Protein AF-0000000080698630 (afdb_homodimer)

Organism: Cardiobacterium hominis (strain ATCC 15826 / DSM 8339 / NCTC 10426 / 6573) (NCBI:txid638300)

Structure (mmCIF, N/CA/C/O backbone):
data_AF-0000000080698630-model_v1
#
loop_
_entity.id
_entity.type
_entity.pdbx_description
1 polymer 'Molybdopte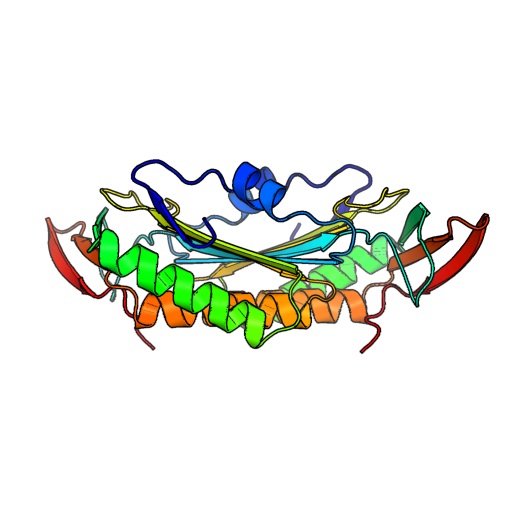rin synthase catalytic subunit'
#
loop_
_atom_site.group_PDB
_atom_site.id
_atom_site.type_symbol
_atom_site.label_atom_id
_atom_site.label_alt_id
_atom_site.label_comp_id
_atom_site.label_asym_id
_atom_site.label_entity_id
_atom_site.label_seq_id
_atom_site.pdbx_PDB_ins_code
_atom_site.Cartn_x
_atom_site.Cartn_y
_atom_site.Cartn_z
_atom_site.occupancy
_atom_site.B_iso_or_equiv
_atom_site.auth_seq_id
_atom_site.auth_comp_id
_atom_site.auth_asym_id
_atom_site.auth_atom_id
_atom_site.pdbx_PDB_model_num
ATOM 1 N N . MET A 1 1 ? 18.016 -9.68 -0.4 1 61.81 1 MET A N 1
ATOM 2 C CA . MET A 1 1 ? 17.422 -10.016 -1.686 1 61.81 1 MET A CA 1
ATOM 3 C C . MET A 1 1 ? 16.094 -9.281 -1.879 1 61.81 1 MET A C 1
ATOM 5 O O . MET A 1 1 ? 15.32 -9.125 -0.933 1 61.81 1 MET A O 1
ATOM 9 N N . ILE A 1 2 ? 15.906 -8.57 -3.232 1 87.94 2 ILE A N 1
ATOM 10 C CA . ILE A 1 2 ? 14.828 -7.633 -3.514 1 87.94 2 ILE A CA 1
ATOM 11 C C . ILE A 1 2 ? 13.555 -8.406 -3.848 1 87.94 2 ILE A C 1
ATOM 13 O O . ILE A 1 2 ? 12.453 -7.992 -3.482 1 87.94 2 ILE A O 1
ATOM 17 N N . PHE A 1 3 ? 13.812 -9.695 -4.293 1 97.44 3 PHE A N 1
ATOM 18 C CA . PHE A 1 3 ? 12.719 -10.609 -4.594 1 97.44 3 PHE A CA 1
ATOM 19 C C . PHE A 1 3 ? 12.945 -11.961 -3.926 1 97.44 3 PHE A C 1
ATOM 21 O O . PHE A 1 3 ? 14.008 -12.562 -4.074 1 97.44 3 PHE A O 1
ATOM 28 N N . HIS A 1 4 ? 11.922 -12.469 -3.221 1 96.69 4 HIS A N 1
ATOM 29 C CA . HIS A 1 4 ? 12.078 -13.703 -2.457 1 96.69 4 HIS A CA 1
ATOM 30 C C . HIS A 1 4 ? 10.836 -14.578 -2.553 1 96.69 4 HIS A C 1
ATOM 32 O O . HIS A 1 4 ? 9.711 -14.086 -2.43 1 96.69 4 HIS A O 1
ATOM 38 N N . ILE A 1 5 ? 11.055 -15.875 -2.785 1 97.81 5 ILE A N 1
ATOM 39 C CA . ILE A 1 5 ? 9.984 -16.859 -2.723 1 97.81 5 ILE A CA 1
ATOM 40 C C . ILE A 1 5 ? 10.039 -17.594 -1.381 1 97.81 5 ILE A C 1
ATOM 42 O O . ILE A 1 5 ? 11.109 -18 -0.93 1 97.81 5 ILE A O 1
ATOM 46 N N . THR A 1 6 ? 8.898 -17.797 -0.791 1 97.69 6 THR A N 1
ATOM 47 C CA . THR A 1 6 ? 8.852 -18.391 0.535 1 97.69 6 THR A CA 1
ATOM 48 C C . THR A 1 6 ? 7.742 -19.438 0.61 1 97.69 6 THR A C 1
ATOM 50 O O . THR A 1 6 ? 6.762 -19.375 -0.137 1 97.69 6 THR A O 1
ATOM 53 N N . GLU A 1 7 ? 7.863 -20.375 1.58 1 97.5 7 GLU A N 1
ATOM 54 C CA . GLU A 1 7 ? 6.816 -21.359 1.836 1 97.5 7 GLU A CA 1
ATOM 55 C C . GLU A 1 7 ? 6.02 -21.016 3.088 1 97.5 7 GLU A C 1
ATOM 57 O O . GLU A 1 7 ? 5.008 -21.656 3.383 1 97.5 7 GLU A O 1
ATOM 62 N N . THR A 1 8 ? 6.512 -20.047 3.768 1 97.81 8 THR A N 1
ATOM 63 C CA . THR A 1 8 ? 5.871 -19.641 5.012 1 97.81 8 THR A CA 1
ATOM 64 C C . THR A 1 8 ? 5.152 -18.297 4.844 1 97.81 8 THR A C 1
ATOM 66 O O . THR A 1 8 ? 5.445 -17.547 3.916 1 97.81 8 THR A O 1
ATOM 69 N N . PRO A 1 9 ? 4.195 -18.031 5.73 1 98.31 9 PRO A N 1
ATOM 70 C CA . PRO A 1 9 ? 3.471 -16.766 5.617 1 98.31 9 PRO A CA 1
ATOM 71 C C . PRO A 1 9 ? 4.398 -15.547 5.605 1 98.31 9 PRO A C 1
ATOM 73 O O . PRO A 1 9 ? 5.398 -15.523 6.324 1 98.31 9 PRO A O 1
ATOM 76 N N . ILE A 1 10 ? 4.109 -14.57 4.824 1 98.12 10 ILE A N 1
ATOM 77 C CA . ILE A 1 10 ? 4.891 -13.344 4.684 1 98.12 10 ILE A CA 1
ATOM 78 C C . ILE A 1 10 ? 4.637 -12.43 5.883 1 98.12 10 ILE A C 1
ATOM 80 O O . ILE A 1 10 ? 3.486 -12.148 6.223 1 98.12 10 ILE A O 1
ATOM 84 N N . ASP A 1 11 ? 5.656 -12.055 6.52 1 97.62 11 ASP A N 1
ATOM 85 C CA . ASP A 1 11 ? 5.59 -11.047 7.574 1 97.62 11 ASP A CA 1
ATOM 86 C C . ASP A 1 11 ? 5.688 -9.641 6.996 1 97.62 11 ASP A C 1
ATOM 88 O O . ASP A 1 11 ? 6.785 -9.086 6.883 1 97.62 11 ASP A O 1
ATOM 92 N N . THR A 1 12 ? 4.562 -9.016 6.75 1 97.75 12 THR A N 1
ATOM 93 C CA . THR A 1 12 ? 4.551 -7.738 6.043 1 97.75 12 THR A CA 1
ATOM 94 C C . THR A 1 12 ? 5.113 -6.629 6.922 1 97.75 12 THR A C 1
ATOM 96 O O . THR A 1 12 ? 5.672 -5.648 6.418 1 97.75 12 THR A O 1
ATOM 99 N N . ALA A 1 13 ? 4.938 -6.793 8.219 1 96.94 13 ALA A N 1
ATOM 100 C CA . ALA A 1 13 ? 5.48 -5.785 9.133 1 96.94 13 ALA A CA 1
ATOM 101 C C . ALA A 1 13 ? 7.004 -5.746 9.062 1 96.94 13 ALA A C 1
ATOM 103 O O . ALA A 1 13 ? 7.602 -4.672 8.953 1 96.94 13 ALA A O 1
ATOM 104 N N . ALA A 1 14 ? 7.602 -6.926 9.117 1 97 14 ALA A N 1
ATOM 105 C CA . ALA A 1 14 ? 9.055 -7.012 9.016 1 97 14 ALA A CA 1
ATOM 106 C C . ALA A 1 14 ? 9.539 -6.527 7.652 1 97 14 ALA A C 1
ATOM 108 O O . ALA A 1 14 ? 10.562 -5.844 7.555 1 97 14 ALA A O 1
ATOM 109 N N . ALA A 1 15 ? 8.836 -6.902 6.629 1 97.5 15 ALA A N 1
ATOM 110 C CA . ALA A 1 15 ? 9.195 -6.512 5.27 1 97.5 15 ALA A CA 1
ATOM 111 C C . ALA A 1 15 ? 9.133 -4.996 5.098 1 97.5 15 ALA A C 1
ATOM 113 O O . ALA A 1 15 ? 10.039 -4.387 4.531 1 97.5 15 ALA A O 1
ATOM 114 N N . ARG A 1 16 ? 8.055 -4.422 5.59 1 97.5 16 ARG A N 1
ATOM 115 C CA . ARG A 1 16 ? 7.859 -2.975 5.578 1 97.5 16 ARG A CA 1
ATOM 116 C C . ARG A 1 16 ? 9.008 -2.264 6.289 1 97.5 16 ARG A C 1
ATOM 118 O O . ARG A 1 16 ? 9.531 -1.269 5.789 1 97.5 16 ARG A O 1
ATOM 125 N N . LEU A 1 17 ? 9.344 -2.734 7.445 1 96.25 17 LEU A N 1
ATOM 126 C CA . LEU A 1 17 ? 10.391 -2.119 8.25 1 96.25 17 LEU A CA 1
ATOM 127 C C . LEU A 1 17 ? 11.719 -2.119 7.508 1 96.25 17 LEU A C 1
ATOM 129 O O . LEU A 1 17 ? 12.492 -1.16 7.605 1 96.25 17 LEU A O 1
ATOM 133 N N . ALA A 1 18 ? 11.977 -3.135 6.754 1 96.94 18 ALA A N 1
ATOM 134 C CA . ALA A 1 18 ? 13.227 -3.283 6.02 1 96.94 18 ALA A CA 1
ATOM 135 C C . ALA A 1 18 ? 13.336 -2.244 4.906 1 96.94 18 ALA A C 1
ATOM 137 O O . ALA A 1 18 ? 14.422 -1.998 4.383 1 96.94 18 ALA A O 1
ATOM 138 N N . LEU A 1 19 ? 12.219 -1.605 4.523 1 97.69 19 LEU A N 1
ATOM 139 C CA . LEU A 1 19 ? 12.211 -0.653 3.42 1 97.69 19 LEU A CA 1
ATOM 140 C C . LEU A 1 19 ? 12.266 0.78 3.938 1 97.69 19 LEU A C 1
ATOM 142 O O . LEU A 1 19 ? 12.398 1.724 3.154 1 97.69 19 LEU A O 1
ATOM 146 N N . CYS A 1 20 ? 12.125 0.954 5.207 1 95.31 20 CYS A N 1
ATOM 147 C CA . CYS A 1 20 ? 12.039 2.281 5.805 1 95.31 20 CYS A CA 1
ATOM 148 C C . CYS A 1 20 ? 13.359 3.025 5.688 1 95.31 20 CYS A C 1
ATOM 150 O O . CYS A 1 20 ? 14.406 2.504 6.07 1 95.31 20 CYS A O 1
ATOM 152 N N . GLN A 1 21 ? 13.312 4.191 5.109 1 95.56 21 GLN A N 1
ATOM 153 C CA . GLN A 1 21 ? 14.438 5.109 4.992 1 95.56 21 GLN A CA 1
ATOM 154 C C . GLN A 1 21 ? 14.07 6.508 5.469 1 95.56 21 GLN A C 1
ATOM 156 O O . GLN A 1 21 ? 12.953 6.973 5.234 1 95.56 21 GLN A O 1
ATOM 161 N N . PRO A 1 22 ? 15.016 7.184 6.055 1 95.81 22 PRO A N 1
ATOM 162 C CA . PRO A 1 22 ? 14.688 8.492 6.621 1 95.81 22 PRO A CA 1
ATOM 163 C C . PRO A 1 22 ? 14.266 9.508 5.555 1 95.81 22 PRO A C 1
ATOM 165 O O . PRO A 1 22 ? 13.531 10.453 5.855 1 95.81 22 PRO A O 1
ATOM 168 N N . GLN A 1 23 ? 14.742 9.258 4.363 1 95.94 23 GLN A N 1
ATOM 169 C CA . GLN A 1 23 ? 14.461 10.242 3.32 1 95.94 23 GLN A CA 1
ATOM 170 C C . GLN A 1 23 ? 13.141 9.93 2.613 1 95.94 23 GLN A C 1
ATOM 172 O O . GLN A 1 23 ? 12.656 10.734 1.815 1 95.94 23 GLN A O 1
ATOM 177 N N . SER A 1 24 ? 12.578 8.781 2.861 1 97.25 24 SER A N 1
ATOM 178 C CA . SER A 1 24 ? 11.359 8.367 2.184 1 97.25 24 SER A CA 1
ATOM 179 C C . SER A 1 24 ? 10.133 9.031 2.807 1 97.25 24 SER A C 1
ATOM 181 O O . SER A 1 24 ? 9.961 9.008 4.027 1 97.25 24 SER A O 1
ATOM 183 N N . GLY A 1 25 ? 9.305 9.562 1.93 1 97.44 25 GLY A N 1
ATOM 184 C CA . GLY A 1 25 ? 8.086 10.211 2.393 1 97.44 25 GLY A CA 1
ATOM 185 C C . GLY A 1 25 ? 6.828 9.438 2.055 1 97.44 25 GLY A C 1
ATOM 186 O O . GLY A 1 25 ? 5.746 9.75 2.553 1 97.44 25 GLY A O 1
ATOM 187 N N . GLY A 1 26 ? 7.004 8.461 1.201 1 98.06 26 GLY A N 1
ATOM 188 C CA . GLY A 1 26 ? 5.871 7.648 0.782 1 98.06 26 GLY A CA 1
ATOM 189 C C . GLY A 1 26 ? 6.207 6.172 0.655 1 98.06 26 GLY A C 1
ATOM 190 O O . GLY A 1 26 ? 7.297 5.816 0.201 1 98.06 26 GLY A O 1
ATOM 191 N N . TYR A 1 27 ? 5.332 5.359 1.137 1 98.75 27 TYR A N 1
ATOM 192 C CA . TYR A 1 27 ? 5.406 3.906 1.018 1 98.75 27 TYR A CA 1
ATOM 193 C C . TYR A 1 27 ? 4.113 3.336 0.454 1 98.75 27 TYR A C 1
ATOM 195 O O . TYR A 1 27 ? 3.023 3.666 0.929 1 98.75 27 TYR A O 1
ATOM 203 N N . VAL A 1 28 ? 4.223 2.555 -0.596 1 98.94 28 VAL A N 1
ATOM 204 C CA . VAL A 1 28 ? 3.08 1.867 -1.187 1 98.94 28 VAL A CA 1
ATOM 205 C C . VAL A 1 28 ? 3.316 0.359 -1.164 1 98.94 28 VAL A C 1
ATOM 207 O O . VAL A 1 28 ? 4.418 -0.107 -1.456 1 98.94 28 VAL A O 1
ATOM 210 N N . SER A 1 29 ? 2.312 -0.345 -0.82 1 98.88 29 SER A N 1
ATOM 211 C CA . SER A 1 29 ? 2.412 -1.799 -0.897 1 98.88 29 SER A CA 1
ATOM 212 C C . SER A 1 29 ? 1.177 -2.404 -1.553 1 98.88 29 SER A C 1
ATOM 214 O O . SER A 1 29 ? 0.08 -1.851 -1.454 1 98.88 29 SER A O 1
ATOM 216 N N . PHE A 1 30 ? 1.387 -3.398 -2.174 1 98.94 30 PHE A N 1
ATOM 217 C CA . PHE A 1 30 ? 0.34 -4.242 -2.736 1 98.94 30 PHE A CA 1
ATOM 218 C C . PHE A 1 30 ? 0.381 -5.637 -2.123 1 98.94 30 PHE A C 1
ATOM 220 O O . PHE A 1 30 ? 1.46 -6.191 -1.898 1 98.94 30 PHE A O 1
ATOM 227 N N . GLU A 1 31 ? -0.734 -6.152 -1.896 1 98.81 31 GLU A N 1
ATOM 228 C CA . GLU A 1 31 ? -0.904 -7.535 -1.467 1 98.81 31 GLU A CA 1
ATOM 229 C C . GLU A 1 31 ? -1.912 -8.266 -2.348 1 98.81 31 GLU A C 1
ATOM 231 O O . GLU A 1 31 ? -3.023 -7.781 -2.564 1 98.81 31 GLU A O 1
ATOM 236 N N . GLY A 1 32 ? -1.522 -9.383 -2.822 1 98.5 32 GLY A N 1
ATOM 237 C CA . GLY A 1 32 ? -2.455 -10.297 -3.459 1 98.5 32 GLY A CA 1
ATOM 238 C C . GLY A 1 32 ? -3.021 -11.336 -2.506 1 98.5 32 GLY A C 1
ATOM 239 O O . GLY A 1 32 ? -2.273 -12.117 -1.916 1 98.5 32 GLY A O 1
ATOM 240 N N . TRP A 1 33 ? -4.309 -11.352 -2.398 1 98.25 33 TRP A N 1
ATOM 241 C CA . TRP A 1 33 ? -5.004 -12.25 -1.49 1 98.25 33 TRP A CA 1
ATOM 242 C C . TRP A 1 33 ? -5.746 -13.336 -2.264 1 98.25 33 TRP A C 1
ATOM 244 O O . TRP A 1 33 ? -6.254 -13.094 -3.359 1 98.25 33 TRP A O 1
ATOM 254 N N . VAL A 1 34 ? -5.812 -14.492 -1.674 1 97.31 34 VAL A N 1
ATOM 255 C CA . VAL A 1 34 ? -6.578 -15.57 -2.289 1 97.31 34 VAL A CA 1
ATOM 256 C C . VAL A 1 34 ? -8.07 -15.281 -2.162 1 97.31 34 VAL A C 1
ATOM 258 O O . VAL A 1 34 ? -8.602 -15.211 -1.051 1 97.31 34 VAL A O 1
ATOM 261 N N . ARG A 1 35 ? -8.734 -15.219 -3.266 1 96.88 35 ARG A N 1
ATOM 262 C CA . ARG A 1 35 ? -10.164 -14.93 -3.285 1 96.88 35 ARG A CA 1
ATOM 263 C C . ARG A 1 35 ? -10.984 -16.203 -3.115 1 96.88 35 ARG A C 1
ATOM 265 O O . ARG A 1 35 ? -10.492 -17.297 -3.377 1 96.88 35 ARG A O 1
ATOM 272 N N . ASP A 1 36 ? -12.242 -15.922 -2.848 1 97.38 36 ASP A N 1
ATOM 273 C CA . ASP A 1 36 ? -13.117 -17.062 -2.605 1 97.38 36 ASP A CA 1
ATOM 274 C C . ASP A 1 36 ? -13.797 -17.516 -3.895 1 97.38 36 ASP A C 1
ATOM 276 O O . ASP A 1 36 ? -14.672 -18.375 -3.869 1 97.38 36 ASP A O 1
ATOM 280 N N . HIS A 1 37 ? -13.469 -16.859 -4.938 1 95.56 37 HIS A N 1
ATOM 281 C CA . HIS A 1 37 ? -14.086 -17.234 -6.203 1 95.56 37 HIS A CA 1
ATOM 282 C C . HIS A 1 37 ? -13.164 -16.938 -7.383 1 95.56 37 HIS A C 1
ATOM 284 O O . HIS A 1 37 ? -12.25 -16.109 -7.266 1 95.56 37 HIS A O 1
ATOM 290 N N . HIS A 1 38 ? -13.336 -17.672 -8.367 1 90.19 38 HIS A N 1
ATOM 291 C CA . HIS A 1 38 ? -12.695 -17.438 -9.656 1 90.19 38 HIS A CA 1
ATOM 292 C C . HIS A 1 38 ? -13.602 -17.844 -10.805 1 90.19 38 HIS A C 1
ATOM 294 O O . HIS A 1 38 ? -14.117 -18.953 -10.836 1 90.19 38 HIS A O 1
ATOM 300 N N . ALA A 1 39 ? -13.773 -16.828 -11.711 1 87.5 39 ALA A N 1
ATOM 301 C CA . ALA A 1 39 ? -14.586 -17.078 -12.898 1 87.5 39 ALA A CA 1
ATOM 302 C C . ALA A 1 39 ? -15.953 -17.641 -12.523 1 87.5 39 ALA A C 1
ATOM 304 O O . ALA A 1 39 ? -16.391 -18.641 -13.094 1 87.5 39 ALA A O 1
ATOM 305 N N . GLY A 1 40 ? -16.516 -17.047 -11.508 1 89.44 40 GLY A N 1
ATOM 306 C CA . GLY A 1 40 ? -17.875 -17.375 -11.141 1 89.44 40 GLY A CA 1
ATOM 307 C C . GLY A 1 40 ? -17.984 -18.641 -10.305 1 89.44 40 GLY A C 1
ATOM 308 O O . GLY A 1 40 ? -19.078 -19.031 -9.898 1 89.44 40 GLY A O 1
ATOM 309 N N . LYS A 1 41 ? -16.891 -19.266 -10.062 1 92.62 41 LYS A N 1
ATOM 310 C CA . LYS A 1 41 ? -16.891 -20.5 -9.266 1 92.62 41 LYS A CA 1
ATOM 311 C C . LYS A 1 41 ? -16.297 -20.25 -7.883 1 92.62 41 LYS A C 1
ATOM 313 O O . LYS A 1 41 ? -15.328 -19.484 -7.742 1 92.62 41 LYS A O 1
ATOM 318 N N . ALA A 1 42 ? -16.844 -21.016 -6.945 1 95.75 42 ALA A N 1
ATOM 319 C CA . ALA A 1 42 ? -16.328 -20.906 -5.586 1 95.75 42 ALA A CA 1
ATOM 320 C C . ALA A 1 42 ? -14.984 -21.625 -5.453 1 95.75 42 ALA A C 1
ATOM 322 O O . ALA A 1 42 ? -14.859 -22.797 -5.852 1 95.75 42 ALA A O 1
ATOM 323 N N . VAL A 1 43 ? -14.039 -21 -4.922 1 95.19 43 VAL A N 1
ATOM 324 C CA . VAL A 1 43 ? -12.703 -21.547 -4.727 1 95.19 43 VAL A CA 1
ATOM 325 C C . VAL A 1 43 ? -12.547 -22.031 -3.289 1 95.19 43 VAL A C 1
ATOM 327 O O . VAL A 1 43 ? -12.945 -21.344 -2.346 1 95.19 43 VAL A O 1
ATOM 330 N N . SER A 1 44 ? -11.984 -23.156 -3.141 1 95.81 44 SER A N 1
ATOM 331 C CA . SER A 1 44 ? -11.703 -23.688 -1.814 1 95.81 44 SER A CA 1
ATOM 332 C C . SER A 1 44 ? -10.305 -23.297 -1.343 1 95.81 44 SER A C 1
ATOM 334 O O . SER A 1 44 ? -10.133 -22.859 -0.206 1 95.81 44 SER A O 1
ATOM 336 N N . HIS A 1 45 ? -9.352 -23.578 -2.131 1 95.88 45 HIS A N 1
ATOM 337 C CA . HIS A 1 45 ? -7.957 -23.219 -1.89 1 95.88 45 HIS A CA 1
ATOM 338 C C . HIS A 1 45 ? -7.145 -23.281 -3.178 1 95.88 45 HIS A C 1
ATOM 340 O O . HIS A 1 45 ? -7.66 -23.656 -4.227 1 95.88 45 HIS A O 1
ATOM 346 N N . LEU A 1 46 ? -5.914 -22.766 -3.039 1 95.62 46 LEU A N 1
ATOM 347 C CA . LEU A 1 46 ? -4.996 -22.828 -4.172 1 95.62 46 LEU A CA 1
ATOM 348 C C . LEU A 1 46 ? -3.65 -23.406 -3.756 1 95.62 46 LEU A C 1
ATOM 350 O O . LEU A 1 46 ? -3.299 -23.391 -2.574 1 95.62 46 LEU A O 1
ATOM 354 N N . ILE A 1 47 ? -2.92 -23.938 -4.746 1 97.12 47 ILE A N 1
ATOM 355 C CA . ILE A 1 47 ? -1.531 -24.344 -4.547 1 97.12 47 ILE A CA 1
ATOM 356 C C . ILE A 1 47 ? -0.637 -23.609 -5.547 1 97.12 47 ILE A C 1
ATOM 358 O O . ILE A 1 47 ? -0.773 -23.781 -6.758 1 97.12 47 ILE A O 1
ATOM 362 N N . TYR A 1 48 ? 0.293 -22.844 -5.027 1 97.56 48 TYR A N 1
ATOM 363 C CA . TYR A 1 48 ? 1.258 -22.141 -5.867 1 97.56 48 TYR A CA 1
ATOM 364 C C . TYR A 1 48 ? 2.525 -22.969 -6.047 1 97.56 48 TYR A C 1
ATOM 366 O O . TYR A 1 48 ? 3.008 -23.594 -5.098 1 97.56 48 TYR A O 1
ATOM 374 N N . SER A 1 49 ? 3.016 -22.891 -7.246 1 96.88 49 SER A N 1
ATOM 375 C CA . SER A 1 49 ? 4.316 -23.469 -7.578 1 96.88 49 SER A CA 1
ATOM 376 C C . SER A 1 49 ? 5.152 -22.484 -8.398 1 96.88 49 SER A C 1
ATOM 378 O O . SER A 1 49 ? 4.617 -21.547 -9 1 96.88 49 SER A O 1
ATOM 380 N N . ALA A 1 50 ? 6.48 -22.719 -8.305 1 96.12 50 ALA A N 1
ATOM 381 C CA . ALA A 1 50 ? 7.375 -21.844 -9.039 1 96.12 50 ALA A CA 1
ATOM 382 C C . ALA A 1 50 ? 8.594 -22.594 -9.562 1 96.12 50 ALA A C 1
ATOM 384 O O . ALA A 1 50 ? 8.992 -23.609 -8.984 1 96.12 50 ALA A O 1
ATOM 385 N N . TYR A 1 51 ? 9.031 -22.094 -10.656 1 95.5 51 TYR A N 1
ATOM 386 C CA . TYR A 1 51 ? 10.398 -22.422 -11.031 1 95.5 51 TYR A CA 1
ATOM 387 C C . TYR A 1 51 ? 11.406 -21.562 -10.273 1 95.5 51 TYR A C 1
ATOM 389 O O . TYR A 1 51 ? 11.789 -20.484 -10.742 1 95.5 51 TYR A O 1
ATOM 397 N N . LEU A 1 52 ? 11.836 -22 -9.117 1 94.12 52 LEU A N 1
ATOM 398 C CA . LEU A 1 52 ? 12.422 -21.188 -8.055 1 94.12 52 LEU A CA 1
ATOM 399 C C . LEU A 1 52 ? 13.594 -20.375 -8.578 1 94.12 52 LEU A C 1
ATOM 401 O O . LEU A 1 52 ? 13.562 -19.141 -8.531 1 94.12 52 LEU A O 1
ATOM 405 N N . GLY A 1 53 ? 14.758 -21.031 -9.133 1 93.56 53 GLY A N 1
ATOM 406 C CA . GLY A 1 53 ? 15.922 -20.312 -9.617 1 93.56 53 GLY A CA 1
ATOM 407 C C . GLY A 1 53 ? 15.578 -19.25 -10.656 1 93.56 53 GLY A C 1
ATOM 408 O O . GLY A 1 53 ? 16 -18.109 -10.539 1 93.56 53 GLY A O 1
ATOM 409 N N . MET A 1 54 ? 14.805 -19.547 -11.562 1 96.12 54 MET A N 1
ATOM 410 C CA . MET A 1 54 ? 14.43 -18.625 -12.633 1 96.12 54 MET A CA 1
ATOM 411 C C . MET A 1 54 ? 13.484 -17.547 -12.117 1 96.12 54 MET A C 1
ATOM 413 O O . MET A 1 54 ? 13.586 -16.391 -12.508 1 96.12 54 MET A O 1
ATOM 417 N N . ALA A 1 55 ? 12.578 -17.875 -11.234 1 96.88 55 ALA A N 1
ATOM 418 C CA . ALA A 1 55 ? 11.625 -16.922 -10.664 1 96.88 55 ALA A CA 1
ATOM 419 C C . ALA A 1 55 ? 12.352 -15.828 -9.883 1 96.88 55 ALA A C 1
ATOM 421 O O . ALA A 1 55 ? 12.062 -14.641 -10.047 1 96.88 55 ALA A O 1
ATOM 422 N N . GLU A 1 56 ? 13.258 -16.219 -9.055 1 96.75 56 GLU A N 1
ATOM 423 C CA . GLU A 1 56 ? 13.977 -15.25 -8.234 1 96.75 56 GLU A CA 1
ATOM 424 C C . GLU A 1 56 ? 14.852 -14.344 -9.094 1 96.75 56 GLU A C 1
ATOM 426 O O . GLU A 1 56 ? 14.961 -13.148 -8.836 1 96.75 56 GLU A O 1
ATOM 431 N N . ARG A 1 57 ? 15.461 -14.953 -10.148 1 96.88 57 ARG A N 1
ATOM 432 C CA . ARG A 1 57 ? 16.281 -14.156 -11.055 1 96.88 57 ARG A CA 1
ATOM 433 C C . ARG A 1 57 ? 15.422 -13.133 -11.797 1 96.88 57 ARG A C 1
ATOM 435 O O . ARG A 1 57 ? 15.781 -11.953 -11.867 1 96.88 57 ARG A O 1
ATOM 442 N N . GLU A 1 58 ? 14.336 -13.586 -12.305 1 97.56 58 GLU A N 1
ATOM 443 C CA . GLU A 1 58 ? 13.438 -12.703 -13.047 1 97.56 58 GLU A CA 1
ATOM 444 C C . GLU A 1 58 ? 12.844 -11.633 -12.141 1 97.56 58 GLU A C 1
ATOM 446 O O . GLU A 1 58 ? 12.766 -10.461 -12.516 1 97.56 58 GLU A O 1
ATOM 451 N N . GLY A 1 59 ? 12.383 -12.023 -10.977 1 98.06 59 GLY A N 1
ATOM 452 C CA . GLY A 1 59 ? 11.867 -11.055 -10.023 1 98.06 59 GLY A CA 1
ATOM 453 C C . GLY A 1 59 ? 12.875 -9.984 -9.648 1 98.06 59 GLY A C 1
ATOM 454 O O . GLY A 1 59 ? 12.531 -8.805 -9.578 1 98.06 59 GLY A O 1
ATOM 455 N N . THR A 1 60 ? 14.023 -10.422 -9.438 1 97.88 60 THR A N 1
ATOM 456 C CA . THR A 1 60 ? 15.094 -9.492 -9.086 1 97.88 60 THR A CA 1
ATOM 457 C C . THR A 1 60 ? 15.367 -8.523 -10.234 1 97.88 60 THR A C 1
ATOM 459 O O . THR A 1 60 ? 15.586 -7.332 -10.008 1 97.88 60 THR A O 1
ATOM 462 N N . ARG A 1 61 ? 15.375 -9.07 -11.398 1 98.12 61 ARG A N 1
ATOM 463 C CA . ARG A 1 61 ? 15.562 -8.219 -12.57 1 98.12 61 ARG A CA 1
ATOM 464 C C . ARG A 1 61 ? 14.477 -7.152 -12.656 1 98.12 61 ARG A C 1
ATOM 466 O O . ARG A 1 61 ? 14.773 -5.988 -12.938 1 98.12 61 ARG A O 1
ATOM 473 N N . ILE A 1 62 ? 13.258 -7.492 -12.391 1 98.5 62 ILE A N 1
ATOM 474 C CA . ILE A 1 62 ? 12.117 -6.586 -12.461 1 98.5 62 ILE A CA 1
ATOM 475 C C . ILE A 1 62 ? 12.289 -5.469 -11.438 1 98.5 62 ILE A C 1
ATOM 477 O O . ILE A 1 62 ? 12.055 -4.293 -11.742 1 98.5 62 ILE A O 1
ATOM 481 N N . ILE A 1 63 ? 12.695 -5.805 -10.25 1 98.56 63 ILE A N 1
ATOM 482 C CA . ILE A 1 63 ? 12.883 -4.809 -9.203 1 98.56 63 ILE A CA 1
ATOM 483 C C . ILE A 1 63 ? 14.023 -3.871 -9.578 1 98.56 63 ILE A C 1
ATOM 485 O O . ILE A 1 63 ? 13.93 -2.658 -9.383 1 98.56 63 ILE A O 1
ATOM 489 N N . SER A 1 64 ? 15.055 -4.453 -10.148 1 98.12 64 SER A N 1
ATOM 490 C CA . SER A 1 64 ? 16.156 -3.633 -10.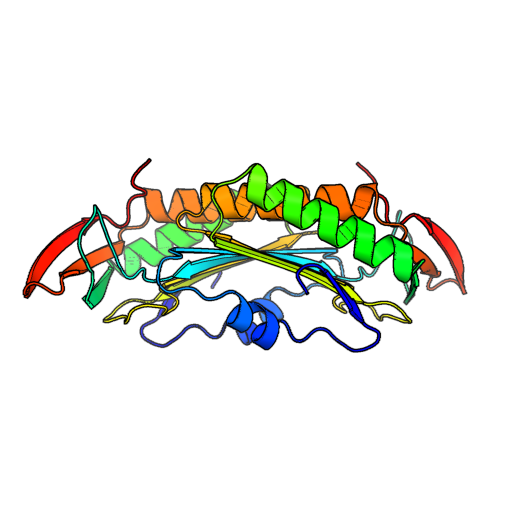617 1 98.12 64 SER A CA 1
ATOM 491 C C . SER A 1 64 ? 15.719 -2.664 -11.711 1 98.12 64 SER A C 1
ATOM 493 O O . SER A 1 64 ? 16.125 -1.504 -11.727 1 98.12 64 SER A O 1
ATOM 495 N N . GLU A 1 65 ? 14.914 -3.119 -12.602 1 98.38 65 GLU A N 1
ATOM 496 C CA . GLU A 1 65 ? 14.367 -2.275 -13.664 1 98.38 65 GLU A CA 1
ATOM 497 C C . GLU A 1 65 ? 13.523 -1.142 -13.086 1 98.38 65 GLU A C 1
ATOM 499 O O . GLU A 1 65 ? 13.609 -0.002 -13.547 1 98.38 65 GLU A O 1
ATOM 504 N N . ALA A 1 66 ? 12.703 -1.48 -12.102 1 98.62 66 ALA A N 1
ATOM 505 C CA . ALA A 1 66 ? 11.875 -0.463 -11.453 1 98.62 66 ALA A CA 1
ATOM 506 C C . ALA A 1 66 ? 12.742 0.615 -10.805 1 98.62 66 ALA A C 1
ATOM 508 O O . ALA A 1 66 ? 12.453 1.808 -10.922 1 98.62 66 ALA A O 1
ATOM 509 N N . LYS A 1 67 ? 13.82 0.226 -10.164 1 98 67 LYS A N 1
ATOM 510 C CA . LYS A 1 67 ? 14.719 1.167 -9.5 1 98 67 LYS A CA 1
ATOM 511 C C . LYS A 1 67 ? 15.398 2.076 -10.516 1 98 67 LYS A C 1
ATOM 513 O O . LYS A 1 67 ? 15.711 3.23 -10.211 1 98 67 LYS A O 1
ATOM 518 N N . ALA A 1 68 ? 15.625 1.54 -11.703 1 98.19 68 ALA A N 1
ATOM 519 C CA . ALA A 1 68 ? 16.25 2.318 -12.773 1 98.19 68 ALA A CA 1
ATOM 520 C C . ALA A 1 68 ? 15.242 3.277 -13.406 1 98.19 68 ALA A C 1
ATOM 522 O O . ALA A 1 68 ? 15.617 4.363 -13.852 1 98.19 68 ALA A O 1
ATOM 523 N N . GLN A 1 69 ? 13.992 2.893 -13.406 1 98.5 69 GLN A N 1
ATOM 524 C CA . GLN A 1 69 ? 12.969 3.619 -14.148 1 98.5 69 GLN A CA 1
ATOM 525 C C . GLN A 1 69 ? 12.305 4.68 -13.281 1 98.5 69 GLN A C 1
ATOM 527 O O . GLN A 1 69 ? 11.883 5.727 -13.781 1 98.5 69 GLN A O 1
ATOM 532 N N . PHE A 1 70 ? 12.148 4.438 -12.055 1 98.62 70 PHE A N 1
ATOM 533 C CA . PHE A 1 70 ? 11.422 5.32 -11.148 1 98.62 70 PHE A CA 1
ATOM 534 C C . PHE A 1 70 ? 12.344 5.859 -10.062 1 98.62 70 PHE A C 1
ATOM 536 O O . PHE A 1 70 ? 13.312 5.207 -9.68 1 98.62 70 PHE A O 1
ATOM 543 N N . ASP A 1 71 ? 12.055 7.027 -9.555 1 98.38 71 ASP A N 1
ATOM 544 C CA . ASP A 1 71 ? 12.812 7.621 -8.461 1 98.38 71 ASP A CA 1
ATOM 545 C C . ASP A 1 71 ? 12.344 7.074 -7.109 1 98.38 71 ASP A C 1
ATOM 547 O O . ASP A 1 71 ? 11.617 7.746 -6.379 1 98.38 71 ASP A O 1
ATOM 551 N N . ILE A 1 72 ? 12.836 5.875 -6.742 1 98.5 72 ILE A N 1
ATOM 552 C CA . ILE A 1 72 ? 12.414 5.211 -5.516 1 98.5 72 ILE A CA 1
ATOM 553 C C . ILE A 1 72 ? 13.641 4.875 -4.664 1 98.5 72 ILE A C 1
ATOM 555 O O . ILE A 1 72 ? 14.742 4.719 -5.188 1 98.5 72 ILE A O 1
ATOM 559 N N . ASP A 1 73 ? 13.477 4.777 -3.385 1 98.19 73 ASP A N 1
ATOM 560 C CA . ASP A 1 73 ? 14.547 4.543 -2.422 1 98.19 73 ASP A CA 1
ATOM 561 C C . ASP A 1 73 ? 14.773 3.049 -2.201 1 98.19 73 ASP A C 1
ATOM 563 O O . ASP A 1 73 ? 15.906 2.604 -2.049 1 98.19 73 ASP A O 1
ATOM 567 N N . ALA A 1 74 ? 13.711 2.299 -2.156 1 98.25 74 ALA A N 1
ATOM 568 C CA . ALA A 1 74 ? 13.773 0.871 -1.854 1 98.25 74 ALA A CA 1
ATOM 569 C C . ALA A 1 74 ? 12.547 0.142 -2.385 1 98.25 74 ALA A C 1
ATOM 571 O O . ALA A 1 74 ? 11.461 0.727 -2.479 1 98.25 74 ALA A O 1
ATOM 572 N N . ALA A 1 75 ? 12.711 -1.095 -2.727 1 98.69 75 ALA A N 1
ATOM 573 C CA . ALA A 1 75 ? 11.625 -1.948 -3.199 1 98.69 75 ALA A CA 1
ATOM 574 C C . ALA A 1 75 ? 11.93 -3.42 -2.928 1 98.69 75 ALA A C 1
ATOM 576 O O . ALA A 1 75 ? 13.086 -3.836 -2.945 1 98.69 75 ALA A O 1
ATOM 577 N N . ALA A 1 76 ? 10.914 -4.145 -2.715 1 98.69 76 ALA A N 1
ATOM 578 C CA . ALA A 1 76 ? 11.023 -5.59 -2.531 1 98.69 76 ALA A CA 1
ATOM 579 C C . ALA A 1 76 ? 9.719 -6.293 -2.879 1 98.69 76 ALA A C 1
ATOM 581 O O . ALA A 1 76 ? 8.664 -5.656 -2.934 1 98.69 76 ALA A O 1
ATOM 582 N N . CYS A 1 77 ? 9.82 -7.5 -3.084 1 98.81 77 CYS A N 1
ATOM 583 C CA . CYS A 1 77 ? 8.664 -8.352 -3.375 1 98.81 77 CYS A CA 1
ATOM 584 C C . CYS A 1 77 ? 8.875 -9.758 -2.816 1 98.81 77 CYS A C 1
ATOM 586 O O . CYS A 1 77 ? 9.984 -10.273 -2.828 1 98.81 77 CYS A O 1
ATOM 588 N N . MET A 1 78 ? 7.828 -10.281 -2.301 1 98.56 78 MET A N 1
ATOM 589 C CA . MET A 1 78 ? 7.828 -11.664 -1.827 1 98.56 78 MET A CA 1
ATOM 590 C C . MET A 1 78 ? 6.621 -12.422 -2.365 1 98.56 78 MET A C 1
ATOM 592 O O . MET A 1 78 ? 5.516 -11.883 -2.422 1 98.56 78 MET A O 1
ATOM 596 N N . HIS A 1 79 ? 6.812 -13.586 -2.693 1 98.56 79 HIS A N 1
ATOM 597 C CA . HIS A 1 79 ? 5.738 -14.461 -3.137 1 98.56 79 HIS A CA 1
ATOM 598 C C . HIS A 1 79 ? 5.762 -15.789 -2.385 1 98.56 79 HIS A C 1
ATOM 600 O O . HIS A 1 79 ? 6.82 -16.406 -2.242 1 98.56 79 HIS A O 1
ATOM 606 N N . ARG A 1 80 ? 4.648 -16.156 -1.952 1 98.38 80 ARG A N 1
ATOM 607 C CA . ARG A 1 80 ? 4.5 -17.406 -1.226 1 98.38 80 ARG A CA 1
ATOM 608 C C . ARG A 1 80 ? 4.121 -18.547 -2.168 1 98.38 80 ARG A C 1
ATOM 610 O O . ARG A 1 80 ? 3.311 -18.359 -3.08 1 98.38 80 ARG A O 1
ATOM 617 N N . ILE A 1 81 ? 4.648 -19.703 -1.991 1 98.25 81 ILE A N 1
ATOM 618 C CA . ILE A 1 81 ? 4.258 -20.906 -2.721 1 98.25 81 ILE A CA 1
ATOM 619 C C . ILE A 1 81 ? 3.674 -21.922 -1.751 1 98.25 81 ILE A C 1
ATOM 621 O O . ILE A 1 81 ? 3.711 -21.734 -0.534 1 98.25 81 ILE A O 1
ATOM 625 N N . GLY A 1 82 ? 3.121 -22.984 -2.293 1 98.12 82 GLY A N 1
ATOM 626 C CA . GLY A 1 82 ? 2.424 -23.984 -1.505 1 98.12 82 GLY A CA 1
ATOM 627 C C . GLY A 1 82 ? 0.929 -23.734 -1.417 1 98.12 82 GLY A C 1
ATOM 628 O O . GLY A 1 82 ? 0.371 -22.969 -2.203 1 98.12 82 GLY A O 1
ATOM 629 N N . ALA A 1 83 ? 0.32 -24.438 -0.489 1 98.12 83 ALA A N 1
ATOM 630 C CA . ALA A 1 83 ? -1.129 -24.359 -0.327 1 98.12 83 ALA A CA 1
ATOM 631 C C . ALA A 1 83 ? -1.523 -23.094 0.431 1 98.12 83 ALA A C 1
ATOM 633 O O . ALA A 1 83 ? -0.949 -22.781 1.479 1 98.12 83 ALA A O 1
ATOM 634 N N . LEU A 1 84 ? -2.465 -22.391 -0.129 1 98.19 84 LEU A N 1
ATOM 635 C CA . LEU A 1 84 ? -3 -21.203 0.517 1 98.19 84 LEU A CA 1
ATOM 636 C C . LEU A 1 84 ? -4.52 -21.281 0.64 1 98.19 84 LEU A C 1
ATOM 638 O O . LEU A 1 84 ? -5.195 -21.734 -0.288 1 98.19 84 LEU A O 1
ATOM 642 N N . GLN A 1 85 ? -4.996 -20.828 1.748 1 97.81 85 GLN A N 1
ATOM 643 C CA . GLN A 1 85 ? -6.43 -20.75 2.006 1 97.81 85 GLN A CA 1
ATOM 644 C C . GLN A 1 85 ? -6.988 -19.391 1.583 1 97.81 85 GLN A C 1
ATOM 646 O O . GLN A 1 85 ? -6.23 -18.453 1.317 1 97.81 85 GLN A O 1
ATOM 651 N N . ILE A 1 86 ? -8.312 -19.312 1.506 1 97.44 86 ILE A N 1
ATOM 652 C CA . ILE A 1 86 ? -8.992 -18.062 1.194 1 97.44 86 ILE A CA 1
ATOM 653 C C . ILE A 1 86 ? -8.539 -16.969 2.166 1 97.44 86 ILE A C 1
ATOM 655 O O . ILE A 1 86 ? -8.469 -17.203 3.375 1 97.44 86 ILE A O 1
ATOM 659 N N . GLY A 1 87 ? -8.164 -15.836 1.625 1 97.19 87 GLY A N 1
ATOM 660 C CA . GLY A 1 87 ? -7.801 -14.695 2.449 1 97.19 87 GLY A CA 1
ATOM 661 C C . GLY A 1 87 ? -6.312 -14.609 2.723 1 97.19 87 GLY A C 1
ATOM 662 O O . GLY A 1 87 ? -5.82 -13.578 3.182 1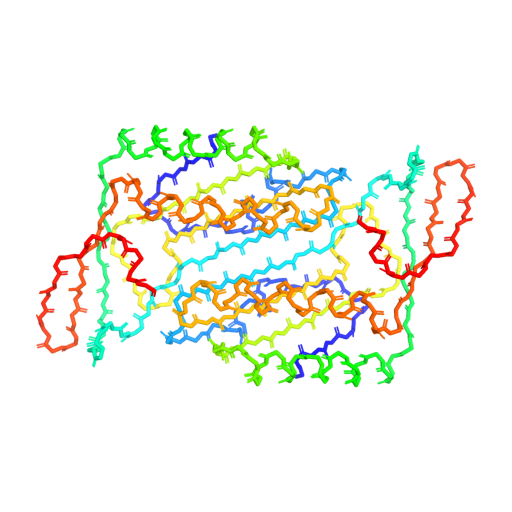 97.19 87 GLY A O 1
ATOM 663 N N . GLU A 1 88 ? -5.617 -15.68 2.459 1 98 88 GLU A N 1
ATOM 664 C CA . GLU A 1 88 ? -4.184 -15.664 2.744 1 98 88 GLU A CA 1
ATOM 665 C C . GLU A 1 88 ? -3.43 -14.812 1.724 1 98 88 GLU A C 1
ATOM 667 O O . GLU A 1 88 ? -3.887 -14.641 0.592 1 98 88 GLU A O 1
ATOM 672 N N . LEU A 1 89 ? -2.297 -14.32 2.16 1 98.5 89 LEU A N 1
ATOM 673 C CA . LEU A 1 89 ? -1.439 -13.43 1.387 1 98.5 89 LEU A CA 1
ATOM 674 C C . LEU A 1 89 ? -0.511 -14.227 0.474 1 98.5 89 LEU A C 1
ATOM 676 O O . LEU A 1 89 ? 0.358 -14.953 0.952 1 98.5 89 LEU A O 1
ATOM 680 N N . ALA A 1 90 ? -0.672 -14.055 -0.815 1 98.31 90 ALA A N 1
ATOM 681 C CA . ALA A 1 90 ? 0.11 -14.805 -1.797 1 98.31 90 ALA A CA 1
ATOM 682 C C . ALA A 1 90 ? 1.346 -14.016 -2.227 1 98.31 90 ALA A C 1
ATOM 684 O O . ALA A 1 90 ? 2.438 -14.578 -2.344 1 98.31 90 ALA A O 1
ATOM 685 N N . VAL A 1 91 ? 1.173 -12.734 -2.414 1 98.75 91 VAL A N 1
ATOM 686 C CA . VAL A 1 91 ? 2.271 -11.922 -2.92 1 98.75 91 VAL A CA 1
ATOM 687 C C . VAL A 1 91 ? 2.227 -10.531 -2.277 1 98.75 91 VAL A C 1
ATOM 689 O O . VAL A 1 91 ? 1.15 -9.961 -2.096 1 98.75 91 VAL A O 1
ATOM 692 N N . TRP A 1 92 ? 3.363 -10.016 -1.931 1 98.81 92 TRP A N 1
ATOM 693 C CA . TRP A 1 92 ? 3.545 -8.68 -1.37 1 98.81 92 TRP A CA 1
ATOM 694 C C . TRP A 1 92 ? 4.59 -7.898 -2.156 1 98.81 92 TRP A C 1
ATOM 696 O O . TRP A 1 92 ? 5.641 -8.438 -2.514 1 98.81 92 TRP A O 1
ATOM 706 N N . VAL A 1 93 ? 4.297 -6.703 -2.463 1 98.88 93 VAL A N 1
ATOM 707 C CA . VAL A 1 93 ? 5.238 -5.73 -3.01 1 98.88 93 VAL A CA 1
ATOM 708 C C . VAL A 1 93 ? 5.27 -4.488 -2.123 1 98.88 93 VAL A C 1
ATOM 710 O O . VAL A 1 93 ? 4.223 -3.982 -1.715 1 98.88 93 VAL A O 1
ATOM 713 N N . GLY A 1 94 ? 6.402 -4.023 -1.814 1 98.88 94 GLY A N 1
ATOM 714 C CA . GLY A 1 94 ? 6.578 -2.76 -1.119 1 98.88 94 GLY A CA 1
ATOM 715 C C . GLY A 1 94 ? 7.559 -1.83 -1.808 1 98.88 94 GLY A C 1
ATOM 716 O O . GLY A 1 94 ? 8.586 -2.275 -2.324 1 98.88 94 GLY A O 1
ATOM 717 N N . VAL A 1 95 ? 7.227 -0.569 -1.804 1 98.88 95 VAL A N 1
ATOM 718 C CA . VAL A 1 95 ? 8.094 0.438 -2.408 1 98.88 95 VAL A CA 1
ATOM 719 C C . VAL A 1 95 ? 8.117 1.69 -1.535 1 98.88 95 VAL A C 1
ATOM 721 O O . VAL A 1 95 ? 7.062 2.219 -1.169 1 98.88 95 VAL A O 1
ATOM 724 N N . ALA A 1 96 ? 9.25 2.133 -1.206 1 98.69 96 ALA A N 1
ATOM 725 C CA . ALA A 1 96 ? 9.461 3.408 -0.526 1 98.69 96 ALA A CA 1
ATOM 726 C C . ALA A 1 96 ? 10.109 4.43 -1.462 1 98.69 96 ALA A C 1
ATOM 728 O O . ALA A 1 96 ? 11 4.09 -2.242 1 98.69 96 ALA A O 1
ATOM 729 N N . ALA A 1 97 ? 9.664 5.617 -1.39 1 98.56 97 ALA A N 1
ATOM 730 C CA . ALA A 1 97 ? 10.172 6.695 -2.236 1 98.56 97 ALA A CA 1
ATOM 731 C C . ALA A 1 97 ? 10.062 8.047 -1.535 1 98.56 97 ALA A C 1
ATOM 733 O O . ALA A 1 97 ? 9.391 8.164 -0.509 1 98.56 97 ALA A O 1
ATOM 734 N N . GLY A 1 98 ? 10.758 9.016 -2.092 1 97.19 98 GLY A N 1
ATOM 735 C CA . GLY A 1 98 ? 10.617 10.375 -1.589 1 97.19 98 GLY A CA 1
ATOM 736 C C . GLY A 1 98 ? 9.211 10.922 -1.752 1 97.19 98 GLY A C 1
ATOM 737 O O . GLY A 1 98 ? 8.734 11.68 -0.902 1 97.19 98 GLY A O 1
ATOM 738 N N . HIS A 1 99 ? 8.57 10.477 -2.822 1 96.31 99 HIS A N 1
ATOM 739 C CA . HIS A 1 99 ? 7.23 10.969 -3.121 1 96.31 99 HIS A CA 1
ATOM 740 C C . HIS A 1 99 ? 6.297 9.82 -3.5 1 96.31 99 HIS A C 1
ATOM 742 O O . HIS A 1 99 ? 6.734 8.82 -4.062 1 96.31 99 HIS A O 1
ATOM 748 N N . ARG A 1 100 ? 4.984 10.117 -3.238 1 97.69 100 ARG A N 1
ATOM 749 C CA . ARG A 1 100 ? 4 9.047 -3.363 1 97.69 100 ARG A CA 1
ATOM 750 C C . ARG A 1 100 ? 3.832 8.625 -4.82 1 97.69 100 ARG A C 1
ATOM 752 O O . ARG A 1 100 ? 3.592 7.453 -5.109 1 97.69 100 ARG A O 1
ATOM 759 N N . GLY A 1 101 ? 4 9.578 -5.746 1 98.06 101 GLY A N 1
ATOM 760 C CA . GLY A 1 101 ? 3.793 9.266 -7.148 1 98.06 101 GLY A CA 1
ATOM 761 C C . GLY A 1 101 ? 4.68 8.133 -7.645 1 98.06 101 GLY A C 1
ATOM 762 O O . GLY A 1 101 ? 4.191 7.16 -8.219 1 98.06 101 GLY A O 1
ATOM 763 N N . ASP A 1 102 ? 5.973 8.273 -7.395 1 98.56 102 ASP A N 1
ATOM 764 C CA . ASP A 1 102 ? 6.93 7.258 -7.828 1 98.56 102 ASP A CA 1
ATOM 765 C C . ASP A 1 102 ? 6.691 5.938 -7.098 1 98.56 102 ASP A C 1
ATOM 767 O O . ASP A 1 102 ? 6.879 4.863 -7.676 1 98.56 102 ASP A O 1
ATOM 771 N N . ALA A 1 103 ? 6.316 5.996 -5.859 1 98.75 103 ALA A N 1
ATOM 772 C CA . ALA A 1 103 ? 6.031 4.781 -5.102 1 98.75 103 ALA A CA 1
ATOM 773 C C . ALA A 1 103 ? 4.871 4.008 -5.719 1 98.75 103 ALA A C 1
ATOM 775 O O . ALA A 1 103 ? 4.957 2.791 -5.906 1 98.75 103 ALA A O 1
ATOM 776 N N . PHE A 1 104 ? 3.785 4.727 -6.066 1 98.88 104 PHE A N 1
ATOM 777 C CA . PHE A 1 104 ? 2.635 4.094 -6.699 1 98.88 104 PHE A CA 1
ATOM 778 C C . PHE A 1 104 ? 3.02 3.488 -8.047 1 98.88 104 PHE A C 1
ATOM 780 O O . PHE A 1 104 ? 2.695 2.334 -8.328 1 98.88 104 PHE A O 1
ATOM 787 N N . ALA A 1 105 ? 3.727 4.289 -8.812 1 98.81 105 ALA A N 1
ATOM 788 C CA . ALA A 1 105 ? 4.066 3.852 -10.164 1 98.81 105 ALA A CA 1
ATOM 789 C C . ALA A 1 105 ? 4.961 2.615 -10.133 1 98.81 105 ALA A C 1
ATOM 791 O O . ALA A 1 105 ? 4.711 1.641 -10.844 1 98.81 105 ALA A O 1
ATOM 792 N N . ALA A 1 106 ? 5.949 2.652 -9.328 1 98.88 106 ALA A N 1
ATOM 793 C CA . ALA A 1 106 ? 6.895 1.543 -9.242 1 98.88 106 ALA A CA 1
ATOM 794 C C . ALA A 1 106 ? 6.223 0.285 -8.703 1 98.88 106 ALA A C 1
ATOM 796 O O . ALA A 1 106 ? 6.457 -0.816 -9.211 1 98.88 106 ALA A O 1
ATOM 797 N N . CYS A 1 107 ? 5.414 0.417 -7.68 1 98.94 107 CYS A N 1
ATOM 798 C CA . CYS A 1 107 ? 4.734 -0.731 -7.09 1 98.94 107 CYS A CA 1
ATOM 799 C C . CYS A 1 107 ? 3.832 -1.411 -8.117 1 98.94 107 CYS A C 1
ATOM 801 O O . CYS A 1 107 ? 3.859 -2.635 -8.258 1 98.94 107 CYS A O 1
ATOM 803 N N . ARG A 1 108 ? 3.057 -0.595 -8.789 1 98.88 108 ARG A N 1
ATOM 804 C CA . ARG A 1 108 ? 2.174 -1.125 -9.82 1 98.88 108 ARG A CA 1
ATOM 805 C C . ARG A 1 108 ? 2.971 -1.803 -10.93 1 98.88 108 ARG A C 1
ATOM 807 O O . ARG A 1 108 ? 2.619 -2.896 -11.375 1 98.88 108 ARG A O 1
ATOM 814 N N . TYR A 1 109 ? 4.02 -1.146 -11.359 1 98.81 109 TYR A N 1
ATOM 815 C CA . TYR A 1 109 ? 4.887 -1.71 -12.383 1 98.81 109 TYR A CA 1
ATOM 816 C C . TYR A 1 109 ? 5.402 -3.084 -11.969 1 98.81 109 TYR A C 1
ATOM 818 O O . TYR A 1 109 ? 5.332 -4.039 -12.742 1 98.81 109 TYR A O 1
ATOM 826 N N . ILE A 1 110 ? 5.906 -3.182 -10.766 1 98.81 110 ILE A N 1
ATOM 827 C CA . ILE A 1 110 ? 6.539 -4.398 -10.273 1 98.81 110 ILE A CA 1
ATOM 828 C C . ILE A 1 110 ? 5.52 -5.539 -10.258 1 98.81 110 ILE A C 1
ATOM 830 O O . ILE A 1 110 ? 5.77 -6.609 -10.82 1 98.81 110 ILE A O 1
ATOM 834 N N . ILE A 1 111 ? 4.379 -5.316 -9.703 1 98.75 111 ILE A N 1
ATOM 835 C CA . ILE A 1 111 ? 3.426 -6.414 -9.578 1 98.75 111 ILE A CA 1
ATOM 836 C C . ILE A 1 111 ? 2.9 -6.809 -10.953 1 98.75 111 ILE A C 1
ATOM 838 O O . ILE A 1 111 ? 2.707 -7.992 -11.234 1 98.75 111 ILE A O 1
ATOM 842 N N . ASP A 1 112 ? 2.695 -5.812 -11.82 1 98.5 112 ASP A N 1
ATOM 843 C CA . ASP A 1 112 ? 2.24 -6.129 -13.172 1 98.5 112 ASP A CA 1
ATOM 844 C C . ASP A 1 112 ? 3.25 -7.012 -13.898 1 98.5 112 ASP A C 1
ATOM 846 O O . ASP A 1 112 ? 2.875 -7.996 -14.531 1 98.5 112 ASP A O 1
ATOM 850 N N . ARG A 1 113 ? 4.48 -6.645 -13.805 1 98.38 113 ARG A N 1
ATOM 851 C CA . ARG A 1 113 ? 5.527 -7.398 -14.484 1 98.38 113 ARG A CA 1
ATOM 852 C C . ARG A 1 113 ? 5.703 -8.781 -13.867 1 98.38 113 ARG A C 1
ATOM 854 O O . ARG A 1 113 ? 5.918 -9.766 -14.578 1 98.38 113 ARG A O 1
ATOM 861 N N . ILE A 1 114 ? 5.648 -8.859 -12.539 1 97.75 114 ILE A N 1
ATOM 862 C CA . ILE A 1 114 ? 5.781 -10.133 -11.844 1 97.75 114 ILE A CA 1
ATOM 863 C C . ILE A 1 114 ? 4.688 -11.094 -12.312 1 97.75 114 ILE A C 1
ATOM 865 O O . ILE A 1 114 ? 4.969 -12.242 -12.648 1 97.75 114 ILE A O 1
ATOM 869 N N . LYS A 1 115 ? 3.48 -10.594 -12.375 1 96.75 115 LYS A N 1
ATOM 870 C CA . LYS A 1 115 ? 2.361 -11.445 -12.773 1 96.75 115 LYS A CA 1
ATOM 871 C C . LYS A 1 115 ? 2.457 -11.82 -14.25 1 96.75 115 LYS A C 1
ATOM 873 O O . LYS A 1 115 ? 1.96 -12.867 -14.664 1 96.75 115 LYS A O 1
ATOM 878 N N . GLU A 1 116 ? 3.119 -11.023 -14.945 1 96.1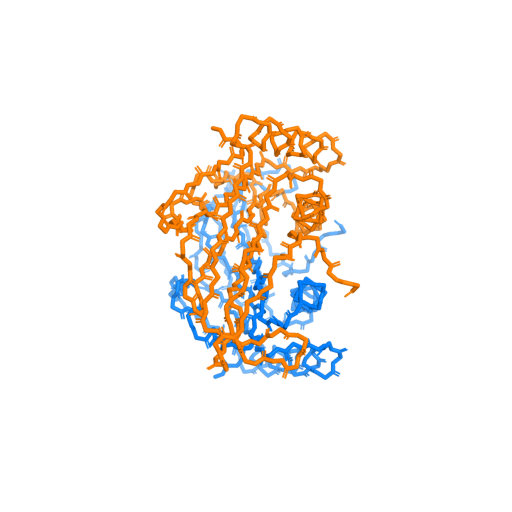2 116 GLU A N 1
ATOM 879 C CA . GLU A 1 116 ? 3.211 -11.227 -16.391 1 96.12 116 GLU A CA 1
ATOM 880 C C . GLU A 1 116 ? 4.32 -12.211 -16.734 1 96.12 116 GLU A C 1
ATOM 882 O O . GLU A 1 116 ? 4.164 -13.039 -17.641 1 96.12 116 GLU A O 1
ATOM 887 N N . THR A 1 117 ? 5.457 -12.188 -16.031 1 96.69 117 THR A N 1
ATOM 888 C CA . THR A 1 117 ? 6.633 -12.805 -16.625 1 96.69 117 THR A CA 1
ATOM 889 C C . THR A 1 117 ? 7.266 -13.812 -15.68 1 96.69 117 THR A C 1
ATOM 891 O O . THR A 1 117 ? 8.055 -14.664 -16.094 1 96.69 117 THR A O 1
ATOM 894 N N . VAL A 1 118 ? 7.129 -13.656 -14.383 1 97.31 118 VAL A N 1
ATOM 895 C CA . VAL A 1 118 ? 7.797 -14.547 -13.438 1 97.31 118 VAL A CA 1
ATOM 896 C C . VAL A 1 118 ? 7.152 -15.93 -13.484 1 97.31 118 VAL A C 1
ATOM 898 O O . VAL A 1 118 ? 5.93 -16.047 -13.422 1 97.31 118 VAL A O 1
ATOM 901 N N . PRO A 1 119 ? 7.824 -17 -13.602 1 96.62 119 PRO A N 1
ATOM 902 C CA . PRO A 1 119 ? 7.266 -18.344 -13.766 1 96.62 119 PRO A CA 1
ATOM 903 C C . PRO A 1 119 ? 6.695 -18.906 -12.461 1 96.62 119 PRO A C 1
ATOM 905 O O . PRO A 1 119 ? 7.254 -19.844 -11.898 1 96.62 119 PRO A O 1
ATOM 908 N N . ILE A 1 120 ? 5.676 -18.469 -12.016 1 96.56 120 ILE A N 1
ATOM 909 C CA . ILE A 1 120 ? 4.852 -18.922 -10.898 1 96.56 120 ILE A CA 1
ATOM 910 C C . ILE A 1 120 ? 3.449 -19.266 -11.398 1 96.56 120 ILE A C 1
ATOM 912 O O . ILE A 1 120 ? 2.867 -18.531 -12.195 1 96.56 120 ILE A O 1
ATOM 916 N N . TRP A 1 121 ? 2.936 -20.375 -10.977 1 94.62 121 TRP A N 1
ATOM 917 C CA . TRP A 1 121 ? 1.598 -20.781 -11.383 1 94.62 121 TRP A CA 1
ATOM 918 C C . TRP A 1 121 ? 0.798 -21.297 -10.195 1 94.62 121 TRP A C 1
ATOM 920 O O . TRP A 1 121 ? 1.317 -21.391 -9.078 1 94.62 121 TRP A O 1
ATOM 930 N N . LYS A 1 122 ? -0.445 -21.422 -10.445 1 94.38 122 LYS A N 1
ATOM 931 C CA . LYS A 1 122 ? -1.29 -21.906 -9.352 1 94.38 122 LYS A CA 1
ATOM 932 C C . LYS A 1 122 ? -2.283 -22.953 -9.844 1 94.38 122 LYS A C 1
ATOM 934 O O . LYS A 1 122 ? -2.742 -22.891 -10.984 1 94.38 122 LYS A O 1
ATOM 939 N N . ASP A 1 123 ? -2.496 -23.828 -8.984 1 93.69 123 ASP A N 1
ATOM 940 C CA . ASP A 1 123 ? -3.621 -24.75 -9.109 1 93.69 123 ASP A CA 1
ATOM 941 C C . ASP A 1 123 ? -4.785 -24.312 -8.219 1 93.69 123 ASP A C 1
ATOM 943 O O . ASP A 1 123 ? -4.621 -24.172 -7.008 1 93.69 123 ASP A O 1
ATOM 947 N N . GLU A 1 124 ? -5.922 -24.172 -8.867 1 94.06 124 GLU A N 1
ATOM 948 C CA . GLU A 1 124 ? -7.105 -23.75 -8.117 1 94.06 124 GLU A CA 1
ATOM 949 C C . GLU A 1 124 ? -8.023 -24.938 -7.832 1 94.06 124 GLU A C 1
ATOM 951 O O . GLU A 1 124 ? -8.273 -25.766 -8.711 1 94.06 124 GLU A O 1
ATOM 956 N N . TYR A 1 125 ? -8.445 -24.969 -6.66 1 94.75 125 TYR A N 1
ATOM 957 C CA . TYR A 1 125 ? -9.398 -25.984 -6.234 1 94.75 125 TYR A CA 1
ATOM 958 C C . TYR A 1 125 ? -10.75 -25.359 -5.906 1 94.75 125 TYR A C 1
ATOM 960 O O . TYR A 1 125 ? -10.836 -24.438 -5.098 1 94.75 125 TYR A O 1
ATOM 968 N N . TYR A 1 126 ? -11.797 -26 -6.48 1 93 126 TYR A 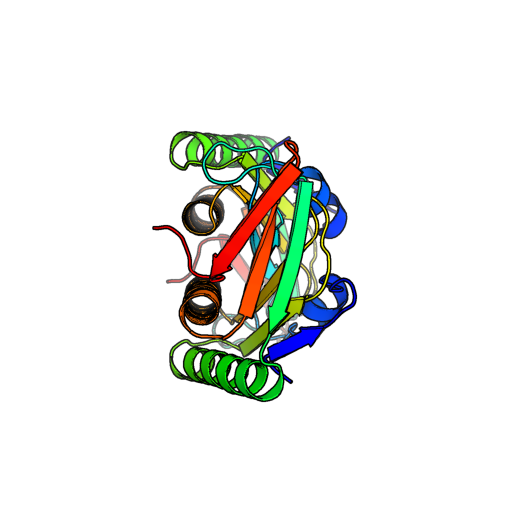N 1
ATOM 969 C CA . TYR A 1 126 ? -13.133 -25.422 -6.352 1 93 126 TYR A CA 1
ATOM 970 C C . TYR A 1 126 ? -13.977 -26.219 -5.363 1 93 126 TYR A C 1
ATOM 972 O O . TYR A 1 126 ? -13.688 -27.375 -5.078 1 93 126 TYR A O 1
ATOM 980 N N . SER A 1 127 ? -14.945 -25.562 -4.883 1 92 127 SER A N 1
ATOM 981 C CA . SER A 1 127 ? -15.781 -26.172 -3.844 1 92 127 SER A CA 1
ATOM 982 C C . SER A 1 127 ? -16.578 -27.359 -4.387 1 92 127 SER A C 1
ATOM 984 O O . SER A 1 127 ? -17.016 -28.219 -3.623 1 92 127 SER A O 1
ATOM 986 N N . ASP A 1 128 ? -16.734 -27.375 -5.633 1 90.75 128 ASP A N 1
ATOM 987 C CA . ASP A 1 128 ? -17.469 -28.484 -6.227 1 90.75 128 ASP A CA 1
ATOM 988 C C . ASP A 1 128 ? -16.562 -29.688 -6.461 1 90.75 128 ASP A C 1
ATOM 990 O O . ASP A 1 128 ? -17 -30.703 -7.016 1 90.75 128 ASP A O 1
ATOM 994 N N . GLY A 1 129 ? -15.281 -29.531 -6.07 1 89.06 129 GLY A N 1
ATOM 995 C CA . GLY A 1 129 ? -14.344 -30.641 -6.164 1 89.06 129 GLY A CA 1
ATOM 996 C C . GLY A 1 129 ? -13.492 -30.594 -7.414 1 89.06 129 GLY A C 1
ATOM 997 O O . GLY A 1 129 ? -12.508 -31.328 -7.535 1 89.06 129 GLY A O 1
ATOM 998 N N . SER A 1 130 ? -13.836 -29.672 -8.336 1 89.19 130 SER A N 1
ATOM 999 C CA . SER A 1 130 ? -13.055 -29.547 -9.555 1 89.19 130 SER A CA 1
ATOM 1000 C C . SER A 1 130 ? -11.781 -28.734 -9.312 1 89.19 130 SER A C 1
ATOM 1002 O O . SER A 1 130 ? -11.602 -28.172 -8.234 1 89.19 130 SER A O 1
ATOM 1004 N N . ARG A 1 131 ? -10.859 -28.891 -10.25 1 88.12 131 ARG A N 1
ATOM 1005 C CA . ARG A 1 131 ? -9.586 -28.188 -10.164 1 88.12 131 ARG A CA 1
ATOM 1006 C C . ARG A 1 131 ? -9.156 -27.656 -11.531 1 88.12 131 ARG A C 1
ATOM 1008 O O . ARG A 1 131 ? -9.57 -28.203 -12.562 1 88.12 131 ARG A O 1
ATOM 1015 N N . ALA A 1 132 ? -8.445 -26.531 -11.531 1 85.56 132 ALA A N 1
ATOM 1016 C CA . ALA A 1 132 ? -7.902 -25.969 -12.766 1 85.56 132 ALA A CA 1
ATOM 1017 C C . ALA A 1 132 ? -6.488 -25.438 -12.547 1 85.56 132 ALA A C 1
ATOM 1019 O O . ALA A 1 132 ? -6.195 -24.844 -11.516 1 85.56 132 ALA A O 1
ATOM 1020 N N . TRP A 1 133 ? -5.633 -25.781 -13.5 1 82.31 133 TRP A N 1
ATOM 1021 C CA . TRP A 1 133 ? -4.305 -25.188 -13.555 1 82.31 133 TRP A CA 1
ATOM 1022 C C . TRP A 1 133 ? -4.344 -23.844 -14.266 1 82.31 133 TRP A C 1
ATOM 1024 O O . TRP A 1 133 ? -4.84 -23.734 -15.391 1 82.31 133 TRP A O 1
ATOM 1034 N N . VAL A 1 134 ? -3.914 -22.812 -13.523 1 78 134 VAL A N 1
ATOM 1035 C CA . VAL A 1 134 ? -4.012 -21.484 -14.102 1 78 134 VAL A CA 1
ATOM 1036 C C . VAL A 1 134 ? -2.664 -20.766 -14.008 1 78 134 VAL A C 1
ATOM 1038 O O . VAL A 1 134 ? -1.976 -20.875 -12.984 1 78 134 VAL A O 1
ATOM 1041 N N . LEU A 1 135 ? -2.223 -20.234 -15.172 1 73.31 135 LEU A N 1
ATOM 1042 C CA . LEU A 1 135 ? -1.053 -19.359 -15.125 1 73.31 135 LEU A CA 1
ATOM 1043 C C . LEU A 1 135 ? -1.322 -18.125 -14.258 1 73.31 135 LEU A C 1
ATOM 1045 O O . LEU A 1 135 ? -2.455 -17.641 -14.195 1 73.31 135 LEU A O 1
ATOM 1049 N N . ASN A 1 136 ? -0.323 -17.734 -13.406 1 70.88 136 ASN A N 1
ATOM 1050 C CA . ASN A 1 136 ? -0.428 -16.609 -12.477 1 70.88 136 ASN A CA 1
ATOM 1051 C C . ASN A 1 136 ? -0.897 -15.344 -13.18 1 70.88 136 ASN A C 1
ATOM 1053 O O . ASN A 1 136 ? -1.267 -14.367 -12.531 1 70.88 136 ASN A O 1
ATOM 1057 N N . HIS A 1 137 ? -0.995 -15.375 -14.609 1 60.84 137 HIS A N 1
ATOM 1058 C CA . HIS A 1 137 ? -1.224 -14.156 -15.383 1 60.84 137 HIS A CA 1
ATOM 1059 C C . HIS A 1 137 ? -2.615 -13.594 -15.125 1 60.84 137 HIS A C 1
ATOM 1061 O O . HIS A 1 137 ? -3.533 -14.328 -14.758 1 60.84 137 HIS A O 1
ATOM 1067 N N . HIS A 1 138 ? -2.629 -12.133 -15.047 1 51.47 138 HIS A N 1
ATOM 1068 C CA . HIS A 1 138 ? -3.75 -11.234 -14.797 1 51.47 138 HIS A CA 1
ATOM 1069 C C . HIS A 1 138 ? -4.902 -11.508 -15.758 1 51.47 138 HIS A C 1
ATOM 1071 O O . HIS A 1 138 ? -4.699 -11.586 -16.969 1 51.47 138 HIS A O 1
ATOM 1077 N N . CYS A 1 139 ? -5.844 -12.227 -15.492 1 40.88 139 CYS A N 1
ATOM 1078 C CA . CYS A 1 139 ? -6.973 -11.938 -16.359 1 40.88 139 CYS A CA 1
ATOM 1079 C C . CYS A 1 139 ? -7.133 -10.43 -16.562 1 40.88 139 CYS A C 1
ATOM 1081 O O . CYS A 1 139 ? -6.75 -9.641 -15.703 1 40.88 139 CYS A O 1
ATOM 1083 N N . GLY A 1 140 ? -7.438 -9.695 -17.734 1 32 140 GLY A N 1
ATOM 1084 C CA . GLY A 1 140 ? -7.582 -8.281 -18.047 1 32 140 GLY A CA 1
ATOM 1085 C C . GLY A 1 140 ? -8.211 -7.484 -16.922 1 32 140 GLY A C 1
ATOM 1086 O O . GLY A 1 140 ? -8.891 -8.047 -16.062 1 32 140 GLY A O 1
ATOM 1087 N N . MET B 1 1 ? -16.047 3.805 10.883 1 61.75 1 MET B N 1
ATOM 1088 C CA . MET B 1 1 ? -15.734 5.07 10.227 1 61.75 1 MET B CA 1
ATOM 1089 C C . MET B 1 1 ? -14.594 4.895 9.227 1 61.75 1 MET B C 1
ATOM 1091 O O . MET B 1 1 ? -13.633 4.18 9.492 1 61.75 1 MET B O 1
ATOM 1095 N N . ILE B 1 2 ? -14.844 5.465 7.824 1 87.81 2 ILE B N 1
ATOM 1096 C CA . ILE B 1 2 ? -13.992 5.203 6.668 1 87.81 2 ILE B CA 1
ATOM 1097 C C . ILE B 1 2 ? -12.758 6.105 6.727 1 87.81 2 ILE B C 1
ATOM 1099 O O . ILE B 1 2 ? -11.656 5.684 6.367 1 87.81 2 ILE B O 1
ATOM 1103 N N . PHE B 1 3 ? -12.961 7.262 7.461 1 97.38 3 PHE B N 1
ATOM 1104 C CA . PHE B 1 3 ? -11.875 8.219 7.676 1 97.38 3 PHE B CA 1
ATOM 1105 C C . PHE B 1 3 ? -11.773 8.602 9.148 1 97.38 3 PHE B C 1
ATOM 1107 O O . PHE B 1 3 ? -12.773 8.984 9.766 1 97.38 3 PHE B O 1
ATOM 1114 N N . HIS B 1 4 ? -10.562 8.531 9.711 1 96.69 4 HIS B N 1
ATOM 1115 C CA . HIS B 1 4 ? -10.391 8.773 11.141 1 96.69 4 HIS B CA 1
ATOM 1116 C C . HIS B 1 4 ? -9.117 9.562 11.414 1 96.69 4 HIS B C 1
ATOM 1118 O O . HIS B 1 4 ? -8.062 9.273 10.852 1 96.69 4 HIS B O 1
ATOM 1124 N N . ILE B 1 5 ? -9.242 10.57 12.289 1 97.81 5 ILE B N 1
ATOM 1125 C CA . ILE B 1 5 ? -8.078 11.305 12.789 1 97.81 5 ILE B CA 1
ATOM 1126 C C . ILE B 1 5 ? -7.715 10.797 14.18 1 97.81 5 ILE B C 1
ATOM 1128 O O . ILE B 1 5 ? -8.586 10.617 15.039 1 97.81 5 ILE B O 1
ATOM 1132 N N . THR B 1 6 ? -6.449 10.625 14.422 1 97.69 6 THR B N 1
ATOM 1133 C CA . THR B 1 6 ? -6.008 10.055 15.688 1 97.69 6 THR B CA 1
ATOM 1134 C C . THR B 1 6 ? -4.805 10.82 16.234 1 97.69 6 THR B C 1
ATOM 1136 O O . THR B 1 6 ? -4.051 11.43 15.477 1 97.69 6 THR B O 1
ATOM 1139 N N . GLU B 1 7 ? -4.578 10.711 17.562 1 97.5 7 GLU B N 1
ATOM 1140 C CA . GLU B 1 7 ? -3.4 11.297 18.203 1 97.5 7 GLU B CA 1
ATOM 1141 C C . GLU B 1 7 ? -2.363 10.227 18.531 1 97.5 7 GLU B C 1
ATOM 1143 O O . GLU B 1 7 ? -1.241 10.539 18.922 1 97.5 7 GLU B O 1
ATOM 1148 N N . THR B 1 8 ? -2.777 9.016 18.359 1 97.81 8 THR B N 1
ATOM 1149 C CA . THR B 1 8 ? -1.897 7.902 18.688 1 97.81 8 THR B CA 1
ATOM 1150 C C . THR B 1 8 ? -1.396 7.219 17.406 1 97.81 8 THR B C 1
ATOM 1152 O O . THR B 1 8 ? -1.994 7.367 16.344 1 97.81 8 THR B O 1
ATOM 1155 N N . PRO B 1 9 ? -0.282 6.488 17.547 1 98.31 9 PRO B N 1
ATOM 1156 C CA . PRO B 1 9 ? 0.244 5.809 16.359 1 98.31 9 PRO B CA 1
ATOM 1157 C C . PRO B 1 9 ? -0.791 4.91 15.68 1 98.31 9 PRO B C 1
ATOM 1159 O O . PRO B 1 9 ? -1.579 4.254 16.359 1 98.31 9 PRO B O 1
ATOM 1162 N N . ILE B 1 10 ? -0.812 4.867 14.391 1 98.06 10 ILE B N 1
ATOM 1163 C CA . ILE B 1 10 ? -1.735 4.066 13.594 1 98.06 10 ILE B CA 1
ATOM 1164 C C . ILE B 1 10 ? -1.297 2.605 13.602 1 98.06 10 ILE B C 1
ATOM 1166 O O . ILE B 1 10 ? -0.136 2.297 13.32 1 98.06 10 ILE B O 1
ATOM 1170 N N . ASP B 1 11 ? -2.164 1.764 13.977 1 97.62 11 ASP B N 1
ATOM 1171 C CA . ASP B 1 11 ? -1.951 0.323 13.875 1 97.62 11 ASP B CA 1
ATOM 1172 C C . ASP B 1 11 ? -2.348 -0.197 12.5 1 97.62 11 ASP B C 1
ATOM 1174 O O . ASP B 1 11 ? -3.494 -0.592 12.281 1 97.62 11 ASP B O 1
ATOM 1178 N N . THR B 1 12 ? -1.394 -0.297 11.609 1 97.75 12 THR B N 1
ATOM 1179 C CA . THR B 1 12 ? -1.699 -0.622 10.219 1 97.75 12 THR B CA 1
ATOM 1180 C C . THR B 1 12 ? -2.148 -2.074 10.086 1 97.75 12 THR B C 1
ATOM 1182 O O . THR B 1 12 ? -2.918 -2.412 9.188 1 97.75 12 THR B O 1
ATOM 1185 N N . ALA B 1 13 ? -1.645 -2.908 10.984 1 96.94 13 ALA B N 1
ATOM 1186 C CA . ALA B 1 13 ? -2.059 -4.309 10.938 1 96.94 13 ALA B CA 1
ATOM 1187 C C . ALA B 1 13 ? -3.545 -4.449 11.25 1 96.94 13 ALA B C 1
ATOM 1189 O O . ALA B 1 13 ? -4.27 -5.156 10.539 1 96.94 13 ALA B O 1
ATOM 1190 N N . ALA B 1 14 ? -3.963 -3.781 12.305 1 97 14 ALA B N 1
ATOM 1191 C CA . ALA B 1 14 ? -5.379 -3.811 12.664 1 97 14 ALA B CA 1
ATOM 1192 C C . ALA B 1 14 ? -6.234 -3.18 11.57 1 97 14 ALA B C 1
ATOM 1194 O O . ALA B 1 14 ? -7.316 -3.68 11.258 1 97 14 ALA B O 1
ATOM 1195 N N . ALA B 1 15 ? -5.781 -2.092 11.031 1 97.5 15 ALA B N 1
ATOM 1196 C CA . ALA B 1 15 ? -6.512 -1.392 9.984 1 97.5 15 ALA B CA 1
ATOM 1197 C C . ALA B 1 15 ? -6.656 -2.266 8.734 1 97.5 15 ALA B C 1
ATOM 1199 O O . ALA B 1 15 ? -7.742 -2.354 8.156 1 97.5 15 ALA B O 1
ATOM 1200 N N . ARG B 1 16 ? -5.555 -2.893 8.352 1 97.5 16 ARG B N 1
ATOM 1201 C CA . ARG B 1 16 ? -5.535 -3.828 7.23 1 97.5 16 ARG B CA 1
ATOM 1202 C C . ARG B 1 16 ? -6.547 -4.949 7.438 1 97.5 16 ARG B C 1
ATOM 1204 O O . ARG B 1 16 ? -7.285 -5.305 6.516 1 97.5 16 ARG B O 1
ATOM 1211 N N . LEU B 1 17 ? -6.539 -5.535 8.594 1 96.31 17 LEU B N 1
ATOM 1212 C CA . LEU B 1 17 ? -7.418 -6.656 8.906 1 96.31 17 LEU B CA 1
ATOM 1213 C C . LEU B 1 17 ? -8.883 -6.254 8.766 1 96.31 17 LEU B C 1
ATOM 1215 O O . LEU B 1 17 ? -9.711 -7.047 8.305 1 96.31 17 LEU B O 1
ATOM 1219 N N . ALA B 1 18 ? -9.195 -5.047 9.109 1 96.94 18 ALA B N 1
ATOM 1220 C CA . ALA B 1 18 ? -10.57 -4.543 9.07 1 96.94 18 ALA B CA 1
ATOM 1221 C C . ALA B 1 18 ? -11.062 -4.426 7.629 1 96.94 18 ALA B C 1
ATOM 1223 O O . ALA B 1 18 ? -12.266 -4.328 7.387 1 96.94 18 ALA B O 1
ATOM 1224 N N . LEU B 1 19 ? -10.148 -4.445 6.637 1 97.69 19 LEU B N 1
ATOM 1225 C CA . LEU B 1 19 ? -10.523 -4.266 5.242 1 97.69 19 LEU B CA 1
ATOM 1226 C C . LEU B 1 19 ? -10.609 -5.609 4.523 1 97.69 19 LEU B C 1
ATOM 1228 O O . LEU B 1 19 ? -11.031 -5.672 3.365 1 97.69 19 LEU B O 1
ATOM 1232 N N . CYS B 1 20 ? -10.18 -6.648 5.156 1 95.38 20 CYS B N 1
ATOM 1233 C CA . CYS B 1 20 ? -10.102 -7.961 4.531 1 95.38 20 CYS B CA 1
ATOM 1234 C C . CYS B 1 20 ? -11.484 -8.516 4.227 1 95.38 20 CYS B C 1
ATOM 1236 O O . CYS B 1 20 ? -12.344 -8.562 5.109 1 95.38 20 CYS B O 1
ATOM 1238 N N . GLN B 1 21 ? -11.711 -8.852 2.998 1 95.62 21 GLN B N 1
ATOM 1239 C CA . GLN B 1 21 ? -12.93 -9.5 2.523 1 95.62 21 GLN B CA 1
ATOM 1240 C C . GLN B 1 21 ? -12.609 -10.742 1.697 1 95.62 21 GLN B C 1
ATOM 1242 O O . GLN B 1 21 ? -11.641 -10.75 0.936 1 95.62 21 GLN B O 1
ATOM 1247 N N . PRO B 1 22 ? -13.445 -11.742 1.811 1 95.81 22 PRO B N 1
ATOM 1248 C CA . PRO B 1 22 ? -13.141 -12.992 1.116 1 95.81 22 PRO B CA 1
ATOM 1249 C C . PRO B 1 22 ? -13.109 -12.836 -0.402 1 95.81 22 PRO B C 1
ATOM 1251 O O . PRO B 1 22 ? -12.43 -13.602 -1.092 1 95.81 22 PRO B O 1
ATOM 1254 N N . GLN B 1 23 ? -13.836 -11.844 -0.866 1 96.06 23 GLN B N 1
ATOM 1255 C CA . GLN B 1 23 ? -13.93 -11.703 -2.314 1 96.06 23 GLN B CA 1
ATOM 1256 C C . GLN B 1 23 ? -12.805 -10.828 -2.857 1 96.06 23 GLN B C 1
ATOM 1258 O O . GLN B 1 23 ? -12.617 -10.727 -4.07 1 96.06 23 GLN B O 1
ATOM 1263 N N . SER B 1 24 ? -12.078 -10.164 -1.99 1 97.31 24 SER B N 1
ATOM 1264 C CA . SER B 1 24 ? -11.023 -9.258 -2.418 1 97.31 24 SER B CA 1
ATOM 1265 C C . SER B 1 24 ? -9.758 -10.023 -2.811 1 97.31 24 SER B C 1
ATOM 1267 O O . SER B 1 24 ? -9.297 -10.883 -2.068 1 97.31 24 SER B O 1
ATOM 1269 N N . GLY B 1 25 ? -9.234 -9.641 -3.959 1 97.5 25 GLY B N 1
ATOM 1270 C CA . GLY B 1 25 ? -8.023 -10.281 -4.445 1 97.5 25 GLY B CA 1
ATOM 1271 C C . GLY B 1 25 ? -6.809 -9.375 -4.395 1 97.5 25 GLY B C 1
ATOM 1272 O O . GLY B 1 25 ? -5.68 -9.828 -4.59 1 97.5 25 GLY B O 1
ATOM 1273 N N . GLY B 1 26 ? -7.066 -8.117 -4.16 1 98.06 26 GLY B N 1
ATOM 1274 C CA . GLY B 1 26 ? -5.992 -7.141 -4.105 1 98.06 26 GLY B CA 1
ATOM 1275 C C . GLY B 1 26 ? -6.188 -6.102 -3.012 1 98.06 26 GLY B C 1
ATOM 1276 O O . GLY B 1 26 ? -7.309 -5.656 -2.766 1 98.06 26 GLY B O 1
ATOM 1277 N N . TYR B 1 27 ? -5.137 -5.809 -2.33 1 98.75 27 TYR B N 1
ATOM 1278 C CA . TYR B 1 27 ? -5.078 -4.762 -1.315 1 98.75 27 TYR B CA 1
ATOM 1279 C C . TYR B 1 27 ? -3.908 -3.82 -1.567 1 98.75 27 TYR B C 1
ATOM 1281 O O . TYR B 1 27 ? -2.777 -4.27 -1.781 1 98.75 27 TYR B O 1
ATOM 1289 N N . VAL B 1 28 ? -4.18 -2.549 -1.622 1 98.88 28 VAL B N 1
ATOM 1290 C CA . VAL B 1 28 ? -3.15 -1.526 -1.769 1 98.88 28 VAL B CA 1
ATOM 1291 C C . VAL B 1 28 ? -3.203 -0.565 -0.584 1 98.88 28 VAL B C 1
ATOM 1293 O O . VAL B 1 28 ? -4.285 -0.162 -0.151 1 98.88 28 VAL B O 1
ATOM 1296 N N . SER B 1 29 ? -2.07 -0.234 -0.102 1 98.88 29 SER B N 1
ATOM 1297 C CA . SER B 1 29 ? -2.027 0.781 0.946 1 98.88 29 SER B CA 1
ATOM 1298 C C . SER B 1 29 ? -0.932 1.807 0.676 1 98.88 29 SER B C 1
ATOM 1300 O O . SER B 1 29 ? 0.083 1.489 0.052 1 98.88 29 SER B O 1
ATOM 1302 N N . PHE B 1 30 ? -1.17 2.902 1.075 1 98.94 30 PHE B N 1
ATOM 1303 C CA . PHE B 1 30 ? -0.209 3.998 1.084 1 98.94 30 PHE B CA 1
ATOM 1304 C C . PHE B 1 30 ? 0.062 4.469 2.508 1 98.94 30 PHE B C 1
ATOM 1306 O O . PHE B 1 30 ? -0.856 4.547 3.326 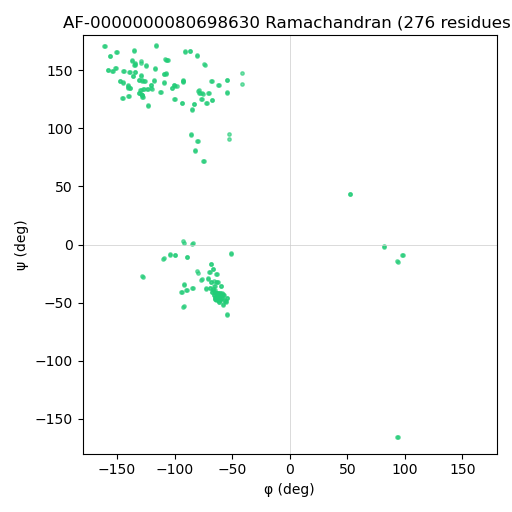1 98.94 30 PHE B O 1
ATOM 1313 N N . GLU B 1 31 ? 1.245 4.762 2.752 1 98.81 31 GLU B N 1
ATOM 1314 C CA . GLU B 1 31 ? 1.671 5.383 4 1 98.81 31 GLU B CA 1
ATOM 1315 C C . GLU B 1 31 ? 2.508 6.633 3.74 1 98.81 31 GLU B C 1
ATOM 1317 O O . GLU B 1 31 ? 3.471 6.59 2.971 1 98.81 31 GLU B O 1
ATOM 1322 N N . GLY B 1 32 ? 2.139 7.684 4.367 1 98.5 32 GLY B N 1
ATOM 1323 C CA . GLY B 1 32 ? 2.982 8.867 4.414 1 98.5 32 GLY B CA 1
ATOM 1324 C C . GLY B 1 32 ? 3.879 8.914 5.637 1 98.5 32 GLY B C 1
ATOM 1325 O O . GLY B 1 32 ? 3.393 8.922 6.77 1 98.5 32 GLY B O 1
ATOM 1326 N N . TRP B 1 33 ? 5.148 8.992 5.387 1 98.25 33 TRP B N 1
ATOM 1327 C CA . TRP B 1 33 ? 6.145 9 6.453 1 98.25 33 TRP B CA 1
ATOM 1328 C C . TRP B 1 33 ? 6.785 10.375 6.586 1 98.25 33 TRP B C 1
ATOM 1330 O O . TRP B 1 33 ? 6.977 11.078 5.586 1 98.25 33 TRP B O 1
ATOM 1340 N N . VAL B 1 34 ? 7.121 10.719 7.797 1 97.25 34 VAL B N 1
ATOM 1341 C CA . VAL B 1 34 ? 7.824 11.977 8.023 1 97.25 34 VAL B CA 1
ATOM 1342 C C . VAL B 1 34 ? 9.266 11.867 7.523 1 97.25 34 VAL B C 1
ATOM 1344 O O . VAL B 1 34 ? 10.039 11.062 8.039 1 97.25 34 VAL B O 1
ATOM 1347 N N . ARG B 1 35 ? 9.625 12.719 6.617 1 96.81 35 ARG B N 1
ATOM 1348 C CA . ARG B 1 35 ? 10.969 12.695 6.039 1 96.81 35 ARG B CA 1
ATOM 1349 C C . ARG B 1 35 ? 11.938 13.516 6.887 1 96.81 35 ARG B C 1
ATOM 1351 O O . ARG B 1 35 ? 11.523 14.383 7.652 1 96.81 35 ARG B O 1
ATOM 1358 N N . ASP B 1 36 ? 13.18 13.273 6.535 1 97.31 36 ASP B N 1
ATOM 1359 C CA . ASP B 1 36 ? 14.211 13.961 7.316 1 97.31 36 ASP B CA 1
ATOM 1360 C C . ASP B 1 36 ? 14.602 15.289 6.672 1 97.31 36 ASP B C 1
ATOM 1362 O O . ASP B 1 36 ? 15.547 15.938 7.105 1 97.31 36 ASP B O 1
ATOM 1366 N N . HIS B 1 37 ? 13.945 15.594 5.621 1 95.38 37 HIS B N 1
ATOM 1367 C CA . HIS B 1 37 ? 14.266 16.844 4.949 1 95.38 37 HIS B CA 1
ATOM 1368 C C . HIS B 1 37 ? 13.055 17.406 4.215 1 95.38 37 HIS B C 1
ATOM 1370 O O . HIS B 1 37 ? 12.109 16.672 3.914 1 95.38 37 HIS B O 1
ATOM 1376 N N . HIS B 1 38 ? 13.055 18.641 4.094 1 90 38 HIS B N 1
ATOM 1377 C CA . HIS B 1 38 ? 12.094 19.359 3.271 1 90 38 HIS B CA 1
ATOM 1378 C C . HIS B 1 38 ? 12.734 20.578 2.619 1 90 38 HIS B C 1
ATOM 1380 O O . HIS B 1 38 ? 13.352 21.406 3.303 1 90 38 HIS B O 1
ATOM 1386 N N . ALA B 1 39 ? 12.578 20.609 1.262 1 87.5 39 ALA B N 1
ATOM 1387 C CA . ALA B 1 39 ? 13.102 21.734 0.49 1 87.5 39 ALA B CA 1
ATOM 1388 C C . ALA B 1 39 ? 14.57 21.969 0.808 1 87.5 39 ALA B C 1
ATOM 1390 O O . ALA B 1 39 ? 14.969 23.109 1.087 1 87.5 39 ALA B O 1
ATOM 1391 N N . GLY B 1 40 ? 15.289 20.891 0.875 1 89.31 40 GLY B N 1
ATOM 1392 C CA . GLY B 1 40 ? 16.734 20.984 1.016 1 89.31 40 GLY B CA 1
ATOM 1393 C C . GLY B 1 40 ? 17.188 21.219 2.447 1 89.31 40 GLY B C 1
ATOM 1394 O O . GLY B 1 40 ? 18.375 21.297 2.725 1 89.31 40 GLY B O 1
ATOM 1395 N N . LYS B 1 41 ? 16.25 21.344 3.328 1 92.44 41 LYS B N 1
ATOM 1396 C CA . LYS B 1 41 ? 16.578 21.578 4.734 1 92.44 41 LYS B CA 1
ATOM 1397 C C . LYS B 1 41 ? 16.312 20.328 5.566 1 92.44 41 LYS B C 1
ATOM 1399 O O . LYS B 1 41 ? 15.336 19.609 5.328 1 92.44 41 LYS B O 1
ATOM 1404 N N . ALA B 1 42 ? 17.172 20.188 6.59 1 95.56 42 ALA B N 1
ATOM 1405 C CA . ALA B 1 42 ? 16.984 19.062 7.496 1 95.56 42 ALA B CA 1
ATOM 1406 C C . ALA B 1 42 ? 15.812 19.297 8.438 1 95.56 42 ALA B C 1
ATOM 1408 O O . ALA B 1 42 ? 15.719 20.344 9.078 1 95.56 42 ALA B O 1
ATOM 1409 N N . VAL B 1 43 ? 14.953 18.375 8.531 1 95.06 43 VAL B N 1
ATOM 1410 C CA . VAL B 1 43 ? 13.781 18.438 9.391 1 95.06 43 VAL B CA 1
ATOM 1411 C C . VAL B 1 43 ? 14.039 17.688 10.695 1 95.06 43 VAL B C 1
ATOM 1413 O O . VAL B 1 43 ? 14.578 16.578 10.68 1 95.06 43 VAL B O 1
ATOM 1416 N N . SER B 1 44 ? 13.648 18.266 11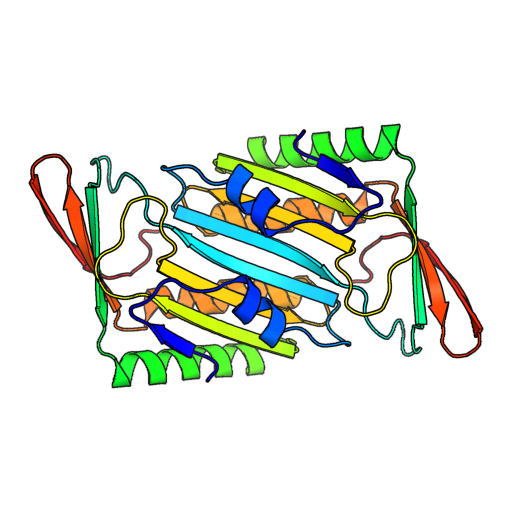.758 1 95.69 44 SER B N 1
ATOM 1417 C CA . SER B 1 44 ? 13.773 17.609 13.055 1 95.69 44 SER B CA 1
ATOM 1418 C C . SER B 1 44 ? 12.5 16.844 13.406 1 95.69 44 SER B C 1
ATOM 1420 O O . SER B 1 44 ? 12.562 15.688 13.828 1 95.69 44 SER B O 1
ATOM 1422 N N . HIS B 1 45 ? 11.422 17.5 13.359 1 95.81 45 HIS B N 1
ATOM 1423 C CA . HIS B 1 45 ? 10.102 16.922 13.586 1 95.81 45 HIS B CA 1
ATOM 1424 C C . HIS B 1 45 ? 9 17.812 13.016 1 95.81 45 HIS B C 1
ATOM 1426 O O . HIS B 1 45 ? 9.281 18.906 12.523 1 95.81 45 HIS B O 1
ATOM 1432 N N . LEU B 1 46 ? 7.805 17.25 13.031 1 95.56 46 LEU B N 1
ATOM 1433 C CA . LEU B 1 46 ? 6.645 18 12.578 1 95.56 46 LEU B CA 1
ATOM 1434 C C . LEU B 1 46 ? 5.523 17.938 13.617 1 95.56 46 LEU B C 1
ATOM 1436 O O . LEU B 1 46 ? 5.48 17.031 14.438 1 95.56 46 LEU B O 1
ATOM 1440 N N . ILE B 1 47 ? 4.633 18.953 13.555 1 97.06 47 ILE B N 1
ATOM 1441 C CA . ILE B 1 47 ? 3.391 18.922 14.32 1 97.06 47 ILE B CA 1
ATOM 1442 C C . ILE B 1 47 ? 2.201 19.078 13.375 1 97.06 47 ILE B C 1
ATOM 1444 O O . ILE B 1 47 ? 2.051 20.094 12.711 1 97.06 47 ILE B O 1
ATOM 1448 N N . TYR B 1 48 ? 1.353 18.062 13.359 1 97.5 48 TYR B N 1
ATOM 1449 C CA . TYR B 1 48 ? 0.138 18.109 12.555 1 97.5 48 TYR B CA 1
ATOM 1450 C C . TYR B 1 48 ? -1.036 18.641 13.367 1 97.5 48 TYR B C 1
ATOM 1452 O O . TYR B 1 48 ? -1.194 18.297 14.539 1 97.5 48 TYR B O 1
ATOM 1460 N N . SER B 1 49 ? -1.812 19.422 12.688 1 96.88 49 SER B N 1
ATOM 1461 C CA . SER B 1 49 ? -3.084 19.906 13.219 1 96.88 49 SER B CA 1
ATOM 1462 C C . SER B 1 49 ? -4.199 19.781 12.188 1 96.88 49 SER B C 1
ATOM 1464 O O . SER B 1 49 ? -3.938 19.641 10.992 1 96.88 49 SER B O 1
ATOM 1466 N N . ALA B 1 50 ? -5.43 19.703 12.75 1 96.06 50 ALA B N 1
ATOM 1467 C CA . ALA B 1 50 ? -6.574 19.562 11.859 1 96.06 50 ALA B CA 1
ATOM 1468 C C . ALA B 1 50 ? -7.785 20.328 12.391 1 96.06 50 ALA B C 1
ATOM 1470 O O . ALA B 1 50 ? -7.918 20.531 13.594 1 96.06 50 ALA B O 1
ATOM 1471 N N . TYR B 1 51 ? -8.539 20.75 11.438 1 95.5 51 TYR B N 1
ATOM 1472 C CA . TYR B 1 51 ? -9.914 21.094 11.789 1 95.5 51 TYR B CA 1
ATOM 1473 C C . TYR B 1 51 ? -10.789 19.859 11.875 1 95.5 51 TYR B C 1
ATOM 1475 O O . TYR B 1 51 ? -11.398 19.438 10.883 1 95.5 51 TYR B O 1
ATOM 1483 N N . LEU B 1 52 ? -10.859 19.25 13.039 1 94.06 52 LEU B N 1
ATOM 1484 C CA . LEU B 1 52 ? -11.242 17.859 13.25 1 94.06 52 LEU B CA 1
ATOM 1485 C C . LEU B 1 52 ? -12.594 17.562 12.609 1 94.06 52 LEU B C 1
ATOM 1487 O O . LEU B 1 52 ? -12.688 16.703 11.719 1 94.06 52 LEU B O 1
ATOM 1491 N N . GLY B 1 53 ? -13.781 18.281 13.016 1 93.56 53 GLY B N 1
ATOM 1492 C CA . GLY B 1 53 ? -15.102 18.031 12.469 1 93.56 53 GLY B CA 1
ATOM 1493 C C . GLY B 1 53 ? -15.148 18.125 10.953 1 93.56 53 GLY B C 1
ATOM 1494 O O . GLY B 1 53 ? -15.648 17.219 10.281 1 93.56 53 GLY B O 1
ATOM 1495 N N . MET B 1 54 ? -14.602 19.078 10.414 1 96.12 54 MET B N 1
ATOM 1496 C CA . MET B 1 54 ? -14.609 19.297 8.969 1 96.12 54 MET B CA 1
ATOM 1497 C C . MET B 1 54 ? -13.688 18.297 8.266 1 96.12 54 MET B C 1
ATOM 1499 O O . MET B 1 54 ? -14.016 17.797 7.188 1 96.12 54 MET B O 1
ATOM 1503 N N . ALA B 1 55 ? -12.562 17.969 8.844 1 96.88 55 ALA B N 1
ATOM 1504 C CA . ALA B 1 55 ? -11.609 17.016 8.266 1 96.88 55 ALA B CA 1
ATOM 1505 C C . ALA B 1 55 ? -12.242 15.625 8.125 1 96.88 55 ALA B C 1
ATOM 1507 O O . ALA B 1 55 ? -12.141 14.992 7.074 1 96.88 55 ALA B O 1
ATOM 1508 N N . GLU B 1 56 ? -12.852 15.188 9.156 1 96.81 56 GLU B N 1
ATOM 1509 C CA . GLU B 1 56 ? -13.461 13.859 9.141 1 96.81 56 GLU B CA 1
ATOM 1510 C C . GLU B 1 56 ? -14.609 13.789 8.141 1 96.81 56 GLU B C 1
ATOM 1512 O O . GLU B 1 56 ? -14.781 12.789 7.445 1 96.81 56 GLU B O 1
ATOM 1517 N N . ARG B 1 57 ? -15.398 14.898 8.086 1 96.81 57 ARG B N 1
ATOM 1518 C CA . ARG B 1 57 ? -16.5 14.938 7.121 1 96.81 57 ARG B CA 1
ATOM 1519 C C . ARG B 1 57 ? -15.969 14.898 5.691 1 96.81 57 ARG B C 1
ATOM 1521 O O . ARG B 1 57 ? -16.469 14.133 4.863 1 96.81 57 ARG B O 1
ATOM 1528 N N . GLU B 1 58 ? -15 15.711 5.438 1 97.56 58 GLU B N 1
ATOM 1529 C CA . GLU B 1 58 ? -14.422 15.766 4.098 1 97.56 58 GLU B CA 1
ATOM 1530 C C . GLU B 1 58 ? -13.742 14.453 3.73 1 97.56 58 GLU B C 1
ATOM 1532 O O . GLU B 1 58 ? -13.898 13.961 2.609 1 97.56 58 GLU B O 1
ATOM 1537 N N . GLY B 1 59 ? -12.969 13.906 4.637 1 98.06 59 GLY B N 1
ATOM 1538 C CA . GLY B 1 59 ? -12.336 12.617 4.391 1 98.06 59 GLY B CA 1
ATOM 1539 C C . GLY B 1 59 ? -13.336 11.516 4.086 1 98.06 59 GLY B C 1
ATOM 1540 O O . GLY B 1 59 ? -13.133 10.719 3.17 1 98.06 59 GLY B O 1
ATOM 1541 N N . THR B 1 60 ? -14.352 11.523 4.836 1 97.88 60 THR B N 1
ATOM 1542 C CA . THR B 1 60 ? -15.391 10.523 4.633 1 97.88 60 THR B CA 1
ATOM 1543 C C . THR B 1 60 ? -16.047 10.695 3.266 1 97.88 60 THR B C 1
ATOM 1545 O O . THR B 1 60 ? -16.344 9.711 2.58 1 97.88 60 THR B O 1
ATOM 1548 N N . ARG B 1 61 ? -16.281 11.922 2.934 1 98.12 61 ARG B N 1
ATOM 1549 C CA . ARG B 1 61 ? -16.844 12.211 1.618 1 98.12 61 ARG B CA 1
ATOM 1550 C C . ARG B 1 61 ? -15.945 11.68 0.508 1 98.12 61 ARG B C 1
ATOM 1552 O O . ARG B 1 61 ? -16.438 11.078 -0.456 1 98.12 61 ARG B O 1
ATOM 1559 N N . ILE B 1 62 ? -14.672 11.852 0.617 1 98.5 62 ILE B N 1
ATOM 1560 C CA . ILE B 1 62 ? -13.695 11.422 -0.379 1 98.5 62 ILE B CA 1
ATOM 1561 C C . ILE B 1 62 ? -13.727 9.898 -0.516 1 98.5 62 ILE B C 1
ATOM 1563 O O . ILE B 1 62 ? -13.719 9.375 -1.629 1 98.5 62 ILE B O 1
ATOM 1567 N N . ILE B 1 63 ? -13.789 9.211 0.572 1 98.56 63 ILE B N 1
ATOM 1568 C CA . ILE B 1 63 ? -13.812 7.754 0.541 1 98.56 63 ILE B CA 1
ATOM 1569 C C . ILE B 1 63 ? -15.117 7.277 -0.1 1 98.56 63 ILE B C 1
ATOM 1571 O O . ILE B 1 63 ? -15.117 6.332 -0.894 1 98.56 63 ILE B O 1
ATOM 1575 N N . SER B 1 64 ? -16.188 7.977 0.239 1 98.12 64 SER B N 1
ATOM 1576 C CA . SER B 1 64 ? -17.453 7.648 -0.383 1 98.12 64 SER B CA 1
ATOM 1577 C C . SER B 1 64 ? -17.406 7.859 -1.894 1 98.12 64 SER B C 1
ATOM 1579 O O . SER B 1 64 ? -17.938 7.047 -2.654 1 98.12 64 SER B O 1
ATOM 1581 N N . GLU B 1 65 ? -16.812 8.906 -2.326 1 98.38 65 GLU B N 1
ATOM 1582 C CA . GLU B 1 65 ? -16.641 9.18 -3.75 1 98.38 65 GLU B CA 1
ATOM 1583 C C . GLU B 1 65 ? -15.82 8.102 -4.434 1 98.38 65 GLU B C 1
ATOM 1585 O O . GLU B 1 65 ? -16.141 7.668 -5.543 1 98.38 65 GLU B O 1
ATOM 1590 N N . ALA B 1 66 ? -14.742 7.695 -3.766 1 98.56 66 ALA B N 1
ATOM 1591 C CA . ALA B 1 66 ? -13.906 6.633 -4.316 1 98.56 66 ALA B CA 1
ATOM 1592 C C . ALA B 1 66 ? -14.703 5.34 -4.488 1 98.56 66 ALA B C 1
ATOM 1594 O O . ALA B 1 66 ? -14.586 4.664 -5.512 1 98.56 66 ALA B O 1
ATOM 1595 N N . LYS B 1 67 ? -15.531 5 -3.52 1 98 67 LYS B N 1
ATOM 1596 C CA . LYS B 1 67 ? -16.344 3.785 -3.576 1 98 67 LYS B CA 1
ATOM 1597 C C . LYS B 1 67 ? -17.344 3.852 -4.715 1 98 67 LYS B C 1
ATOM 1599 O O . LYS B 1 67 ? -17.703 2.826 -5.301 1 98 67 LYS B O 1
ATOM 1604 N N . ALA B 1 68 ? -17.812 5.059 -5.008 1 98.19 68 ALA B N 1
ATOM 1605 C CA . ALA B 1 68 ? -18.766 5.258 -6.094 1 98.19 68 ALA B CA 1
ATOM 1606 C C . ALA B 1 68 ? -18.062 5.199 -7.453 1 98.19 68 ALA B C 1
ATOM 1608 O O . ALA B 1 68 ? -18.656 4.766 -8.445 1 98.19 68 ALA B O 1
ATOM 1609 N N . GLN B 1 69 ? -16.812 5.59 -7.48 1 98.5 69 GLN B N 1
ATOM 1610 C CA . GLN B 1 69 ? -16.094 5.77 -8.742 1 98.5 69 GLN B CA 1
ATOM 1611 C C . GLN B 1 69 ? -15.359 4.496 -9.141 1 98.5 69 GLN B C 1
ATOM 1613 O O . GLN B 1 69 ? -15.203 4.215 -10.336 1 98.5 69 GLN B O 1
ATOM 1618 N N . PHE B 1 70 ? -14.875 3.764 -8.234 1 98.62 70 PHE B N 1
ATOM 1619 C CA . PHE B 1 70 ? -14.047 2.594 -8.5 1 98.62 70 PHE B CA 1
ATOM 1620 C C . PHE B 1 70 ? -14.719 1.326 -7.992 1 98.62 70 PHE B C 1
ATOM 1622 O O . PHE B 1 70 ? -15.484 1.367 -7.027 1 98.62 70 PHE B O 1
ATOM 1629 N N . ASP B 1 71 ? -14.438 0.211 -8.609 1 98.38 71 ASP B N 1
ATOM 1630 C CA . ASP B 1 71 ? -14.961 -1.081 -8.172 1 98.38 71 ASP B CA 1
ATOM 1631 C C . ASP B 1 71 ? -14.125 -1.658 -7.035 1 98.38 71 ASP B C 1
ATOM 1633 O O . ASP B 1 71 ? -13.312 -2.564 -7.25 1 98.38 71 ASP B O 1
ATOM 1637 N N . ILE B 1 72 ? -14.367 -1.189 -5.797 1 98.5 72 ILE B N 1
ATOM 1638 C CA . ILE B 1 72 ? -13.578 -1.606 -4.637 1 98.5 72 ILE B CA 1
ATOM 1639 C C . ILE B 1 72 ? -14.508 -2.152 -3.555 1 98.5 72 ILE B C 1
ATOM 1641 O O . ILE B 1 72 ? -15.688 -1.789 -3.498 1 98.5 72 ILE B O 1
ATOM 1645 N N . ASP B 1 73 ? -14.023 -3 -2.721 1 98.19 73 ASP B N 1
ATOM 1646 C CA . ASP B 1 73 ? -14.789 -3.676 -1.678 1 98.19 73 ASP B CA 1
ATOM 1647 C C . ASP B 1 73 ? -14.781 -2.869 -0.382 1 98.19 73 ASP B C 1
ATOM 1649 O O . ASP B 1 73 ? -15.789 -2.812 0.326 1 98.19 73 ASP B O 1
ATOM 1653 N N . ALA B 1 74 ? -13.664 -2.281 -0.063 1 98.25 74 ALA B N 1
ATOM 1654 C CA . ALA B 1 74 ? -13.492 -1.562 1.196 1 98.25 74 ALA B CA 1
ATOM 1655 C C . ALA B 1 74 ? -12.359 -0.547 1.097 1 98.25 74 ALA B C 1
ATOM 1657 O O . ALA B 1 74 ? -11.406 -0.744 0.339 1 98.25 74 ALA B O 1
ATOM 1658 N N . ALA B 1 75 ? -12.477 0.511 1.835 1 98.69 75 ALA B N 1
ATOM 1659 C CA . ALA B 1 75 ? -11.453 1.551 1.896 1 98.69 75 ALA B CA 1
ATOM 1660 C C . ALA B 1 75 ? -11.508 2.297 3.227 1 98.69 75 ALA B C 1
ATOM 1662 O O . ALA B 1 75 ? -12.578 2.455 3.814 1 98.69 75 ALA B O 1
ATOM 1663 N N . ALA B 1 76 ? -10.398 2.736 3.646 1 98.69 76 ALA B N 1
ATOM 1664 C CA . ALA B 1 76 ? -10.297 3.551 4.855 1 98.69 76 ALA B CA 1
ATOM 1665 C C . ALA B 1 76 ? -9.047 4.422 4.832 1 98.69 76 ALA B C 1
ATOM 1667 O O . ALA B 1 76 ? -8.109 4.156 4.07 1 98.69 76 ALA B O 1
ATOM 1668 N N . CYS B 1 77 ? -9.055 5.363 5.617 1 98.81 77 CYS B N 1
ATOM 1669 C CA . CYS B 1 77 ? -7.926 6.273 5.777 1 98.81 77 CYS B CA 1
ATOM 1670 C C . CYS B 1 77 ? -7.828 6.773 7.211 1 98.81 77 CYS B C 1
ATOM 1672 O O . CYS B 1 77 ? -8.844 7.012 7.863 1 98.81 77 CYS B O 1
ATOM 1674 N N . MET B 1 78 ? -6.637 6.863 7.664 1 98.56 78 MET B N 1
ATOM 1675 C CA . MET B 1 78 ? -6.367 7.43 8.977 1 98.56 78 MET B CA 1
ATOM 1676 C C . MET B 1 78 ? -5.25 8.469 8.906 1 98.56 78 MET B C 1
ATOM 1678 O O . MET B 1 78 ? -4.262 8.273 8.195 1 98.56 78 MET B O 1
ATOM 1682 N N . HIS B 1 79 ? -5.387 9.461 9.602 1 98.5 79 HIS B N 1
ATOM 1683 C CA . HIS B 1 79 ? -4.363 10.492 9.711 1 98.5 79 HIS B CA 1
ATOM 1684 C C . HIS B 1 79 ? -4.051 10.812 11.164 1 98.5 79 HIS B C 1
ATOM 1686 O O . HIS B 1 79 ? -4.965 11.008 11.969 1 98.5 79 HIS B O 1
ATOM 1692 N N . ARG B 1 80 ? -2.828 10.859 11.438 1 98.38 80 ARG B N 1
ATOM 1693 C CA . ARG B 1 80 ? -2.363 11.172 12.781 1 98.38 80 ARG B CA 1
ATOM 1694 C C . ARG B 1 80 ? -2.107 12.672 12.938 1 98.38 80 ARG B C 1
ATOM 1696 O O . ARG B 1 80 ? -1.578 13.312 12.023 1 98.38 80 ARG B O 1
ATOM 1703 N N . ILE B 1 81 ? -2.445 13.242 14.023 1 98.25 81 ILE B N 1
ATOM 1704 C CA . ILE B 1 81 ? -2.115 14.617 14.359 1 98.25 81 ILE B CA 1
ATOM 1705 C C . ILE B 1 81 ? -1.201 14.648 15.578 1 98.25 81 ILE B C 1
ATOM 1707 O O . ILE B 1 81 ? -0.961 13.617 16.203 1 98.25 81 ILE B O 1
ATOM 1711 N N . GLY B 1 82 ? -0.68 15.812 15.883 1 98.12 82 GLY B N 1
ATOM 1712 C CA . GLY B 1 82 ? 0.296 15.977 16.953 1 98.12 82 GLY B CA 1
ATOM 1713 C C . GLY B 1 82 ? 1.73 15.914 16.453 1 98.12 82 GLY B C 1
ATOM 1714 O O . GLY B 1 82 ? 1.987 16.062 15.258 1 98.12 82 GLY B O 1
ATOM 1715 N N . ALA B 1 83 ? 2.627 15.766 17.406 1 98.06 83 ALA B N 1
ATOM 1716 C CA . ALA B 1 83 ? 4.051 15.75 17.094 1 98.06 83 ALA B CA 1
ATOM 1717 C C . ALA B 1 83 ? 4.477 14.398 16.531 1 98.06 83 ALA B C 1
ATOM 1719 O O . ALA B 1 83 ? 4.148 13.352 17.109 1 98.06 83 ALA B O 1
ATOM 1720 N N . LEU B 1 84 ? 5.16 14.461 15.43 1 98.19 84 LEU B N 1
ATOM 1721 C CA . LEU B 1 84 ? 5.703 13.25 14.82 1 98.19 84 LEU B CA 1
ATOM 1722 C C . LEU B 1 84 ? 7.203 13.383 14.586 1 98.19 84 LEU B C 1
ATOM 1724 O O . LEU B 1 84 ? 7.676 14.445 14.164 1 98.19 84 LEU B O 1
ATOM 1728 N N . GLN B 1 85 ? 7.891 12.312 14.828 1 97.75 85 GLN B N 1
ATOM 1729 C CA . GLN B 1 85 ? 9.328 12.227 14.578 1 97.75 85 GLN B CA 1
ATOM 1730 C C . GLN B 1 85 ? 9.609 11.703 13.172 1 97.75 85 GLN B C 1
ATOM 1732 O O . GLN B 1 85 ? 8.703 11.195 12.5 1 97.75 85 GLN B O 1
ATOM 1737 N N . ILE B 1 86 ? 10.852 11.859 12.742 1 97.38 86 ILE B N 1
ATOM 1738 C CA . ILE B 1 86 ? 11.289 11.336 11.445 1 97.38 86 ILE B CA 1
ATOM 1739 C C . ILE B 1 86 ? 10.969 9.844 11.359 1 97.38 86 ILE B C 1
ATOM 1741 O O . ILE B 1 86 ? 11.227 9.094 12.305 1 97.38 86 ILE B O 1
ATOM 1745 N N . GLY B 1 87 ? 10.352 9.453 10.273 1 97.19 87 GLY B N 1
ATOM 1746 C CA . GLY B 1 87 ? 10.078 8.047 10.031 1 97.19 87 GLY B CA 1
ATOM 1747 C C . GLY B 1 87 ? 8.703 7.617 10.508 1 97.19 87 GLY B C 1
ATOM 1748 O O . GLY B 1 87 ? 8.227 6.535 10.156 1 97.19 87 GLY B O 1
ATOM 1749 N N . GLU B 1 88 ? 8.078 8.453 11.305 1 98 88 GLU B N 1
ATOM 1750 C CA . GLU B 1 88 ? 6.77 8.062 11.828 1 98 88 GLU B CA 1
ATOM 1751 C C . GLU B 1 88 ? 5.699 8.164 10.75 1 98 88 GLU B C 1
ATOM 1753 O O . GLU B 1 88 ? 5.836 8.938 9.797 1 98 88 GLU B O 1
ATOM 1758 N N . LEU B 1 89 ? 4.656 7.383 10.945 1 98.5 89 LEU B N 1
ATOM 1759 C CA . LEU B 1 89 ? 3.541 7.262 10.016 1 98.5 89 LEU B CA 1
ATOM 1760 C C . LEU B 1 89 ? 2.51 8.359 10.258 1 98.5 89 LEU B C 1
ATOM 1762 O O . LEU B 1 89 ? 1.872 8.398 11.312 1 98.5 89 LEU B O 1
ATOM 1766 N N . ALA B 1 90 ? 2.334 9.227 9.281 1 98.31 90 ALA B N 1
ATOM 1767 C CA . ALA B 1 90 ? 1.422 10.359 9.414 1 98.31 90 ALA B CA 1
ATOM 1768 C C . ALA B 1 90 ? 0.04 10.016 8.867 1 98.31 90 ALA B C 1
ATOM 1770 O O . ALA B 1 90 ? -0.978 10.359 9.477 1 98.31 90 ALA B O 1
ATOM 1771 N N . VAL B 1 91 ? 0.02 9.32 7.758 1 98.75 91 VAL B N 1
ATOM 1772 C CA . VAL B 1 91 ? -1.254 9.031 7.105 1 98.75 91 VAL B CA 1
ATOM 1773 C C . VAL B 1 91 ? -1.207 7.641 6.477 1 98.75 91 VAL B C 1
ATOM 1775 O O . VAL B 1 91 ? -0.19 7.246 5.902 1 98.75 91 VAL B O 1
ATOM 1778 N N . TRP B 1 92 ? -2.271 6.91 6.605 1 98.75 92 TRP B N 1
ATOM 1779 C CA . TRP B 1 92 ? -2.459 5.59 6.016 1 98.75 92 TRP B CA 1
ATOM 1780 C C . TRP B 1 92 ? -3.746 5.531 5.199 1 98.75 92 TRP B C 1
ATOM 1782 O O . TRP B 1 92 ? -4.781 6.043 5.629 1 98.75 92 TRP B O 1
ATOM 1792 N N . VAL B 1 93 ? -3.676 4.996 4.047 1 98.88 93 VAL B N 1
ATOM 1793 C CA . VAL B 1 93 ? -4.824 4.645 3.221 1 98.88 93 VAL B CA 1
ATOM 1794 C C . VAL B 1 93 ? -4.773 3.16 2.867 1 98.88 93 VAL B C 1
ATOM 1796 O O . VAL B 1 93 ? -3.721 2.641 2.494 1 98.88 93 VAL B O 1
ATOM 1799 N N . GLY B 1 94 ? -5.84 2.496 3.004 1 98.81 94 GLY B N 1
ATOM 1800 C CA . GLY B 1 94 ? -5.98 1.121 2.549 1 98.81 94 GLY B CA 1
ATOM 1801 C C . GLY B 1 94 ? -7.199 0.902 1.674 1 98.81 94 GLY B C 1
ATOM 1802 O O . GLY B 1 94 ? -8.266 1.466 1.932 1 98.81 94 GLY B O 1
ATOM 1803 N N . VAL B 1 95 ? -7.023 0.092 0.67 1 98.88 95 VAL B N 1
ATOM 1804 C CA . VAL B 1 95 ? -8.117 -0.23 -0.237 1 98.88 95 VAL B CA 1
ATOM 1805 C C . VAL B 1 95 ? -8.062 -1.71 -0.608 1 98.88 95 VAL B C 1
ATOM 1807 O O . VAL B 1 95 ? -7.02 -2.215 -1.025 1 98.88 95 VAL B O 1
ATOM 1810 N N . ALA B 1 96 ? -9.133 -2.379 -0.448 1 98.69 96 ALA B N 1
ATOM 1811 C CA . ALA B 1 96 ? -9.305 -3.754 -0.91 1 98.69 96 ALA B CA 1
ATOM 1812 C C . ALA B 1 96 ? -10.273 -3.814 -2.092 1 98.69 96 ALA B C 1
ATOM 1814 O O . ALA B 1 96 ? -11.289 -3.111 -2.109 1 98.69 96 ALA B O 1
ATOM 1815 N N . ALA B 1 97 ? -9.961 -4.617 -3.033 1 98.5 97 ALA B N 1
ATOM 1816 C CA . ALA B 1 97 ? -10.781 -4.762 -4.234 1 98.5 97 ALA B CA 1
ATOM 1817 C C . ALA B 1 97 ? -10.656 -6.168 -4.82 1 98.5 97 ALA B C 1
ATOM 1819 O O . ALA B 1 97 ? -9.766 -6.93 -4.43 1 98.5 97 ALA B O 1
ATOM 1820 N N . GLY B 1 98 ? -11.562 -6.48 -5.711 1 97.25 98 GLY B N 1
ATOM 1821 C CA . GLY B 1 98 ? -11.453 -7.734 -6.438 1 97.25 98 GLY B CA 1
ATOM 1822 C C . GLY B 1 98 ? -10.211 -7.824 -7.297 1 97.25 98 GLY B C 1
ATOM 1823 O O . GLY B 1 98 ? -9.609 -8.898 -7.426 1 97.25 98 GLY B O 1
ATOM 1824 N N . HIS B 1 99 ? -9.812 -6.668 -7.793 1 96.38 99 HIS B N 1
ATOM 1825 C CA . HIS B 1 99 ? -8.648 -6.625 -8.68 1 96.38 99 HIS B CA 1
ATOM 1826 C C . HIS B 1 99 ? -7.719 -5.477 -8.305 1 96.38 99 HIS B C 1
ATOM 1828 O O . HIS B 1 99 ? -8.172 -4.438 -7.816 1 96.38 99 HIS B O 1
ATOM 1834 N N . ARG B 1 100 ? -6.426 -5.715 -8.688 1 97.69 100 ARG B N 1
ATOM 1835 C CA . ARG B 1 100 ? -5.391 -4.801 -8.219 1 97.69 100 ARG B CA 1
ATOM 1836 C C . ARG B 1 100 ? -5.539 -3.428 -8.859 1 97.69 100 ARG B C 1
ATOM 1838 O O . ARG B 1 100 ? -5.25 -2.408 -8.234 1 97.69 100 ARG B O 1
ATOM 1845 N N . GLY B 1 101 ? -6.031 -3.379 -10.102 1 98.06 101 GLY B N 1
ATOM 1846 C CA . GLY B 1 101 ? -6.145 -2.107 -10.805 1 98.06 101 GLY B CA 1
ATOM 1847 C C . GLY B 1 101 ? -6.992 -1.094 -10.062 1 98.06 101 GLY B C 1
ATOM 1848 O O . GLY B 1 101 ? -6.559 0.035 -9.82 1 98.06 101 GLY B O 1
ATOM 1849 N N . ASP B 1 102 ? -8.188 -1.519 -9.68 1 98.56 102 ASP B N 1
ATOM 1850 C CA . ASP B 1 102 ? -9.102 -0.63 -8.961 1 98.56 102 ASP B CA 1
ATOM 1851 C C . ASP B 1 102 ? -8.547 -0.267 -7.586 1 98.56 102 ASP B C 1
ATOM 1853 O O . ASP B 1 102 ? -8.75 0.848 -7.105 1 98.56 102 ASP B O 1
ATOM 1857 N N . ALA B 1 103 ? -7.883 -1.18 -6.945 1 98.69 103 ALA B N 1
ATOM 1858 C CA . ALA B 1 103 ? -7.285 -0.899 -5.645 1 98.69 103 ALA B CA 1
ATOM 1859 C C . ALA B 1 103 ? -6.234 0.202 -5.75 1 98.69 103 ALA B C 1
ATOM 1861 O O . ALA B 1 103 ? -6.227 1.139 -4.945 1 98.69 103 ALA B O 1
ATOM 1862 N N . PHE B 1 104 ? -5.359 0.106 -6.77 1 98.88 104 PHE B N 1
ATOM 1863 C CA . PHE B 1 104 ? -4.336 1.124 -6.98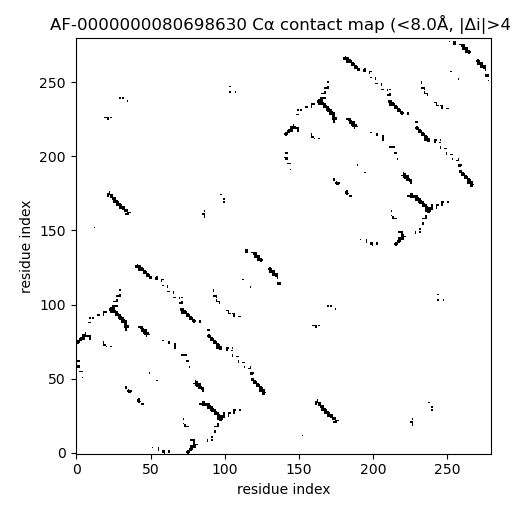8 1 98.88 104 PHE B CA 1
ATOM 1864 C C . PHE B 1 104 ? -4.977 2.475 -7.289 1 98.88 104 PHE B C 1
ATOM 1866 O O . PHE B 1 104 ? -4.602 3.49 -6.699 1 98.88 104 PHE B O 1
ATOM 1873 N N . ALA B 1 105 ? -5.938 2.432 -8.188 1 98.81 105 ALA B N 1
ATOM 1874 C CA . ALA B 1 105 ? -6.551 3.682 -8.633 1 98.81 105 ALA B CA 1
ATOM 1875 C C . ALA B 1 105 ? -7.262 4.379 -7.477 1 98.81 105 ALA B C 1
ATOM 1877 O O . ALA B 1 105 ? -7.09 5.582 -7.266 1 98.81 105 ALA B O 1
ATOM 1878 N N . ALA B 1 106 ? -8.016 3.645 -6.75 1 98.88 106 ALA B N 1
ATOM 1879 C CA . ALA B 1 106 ? -8.781 4.219 -5.645 1 98.88 106 ALA B CA 1
ATOM 1880 C C . ALA B 1 106 ? -7.855 4.73 -4.543 1 98.88 106 ALA B C 1
ATOM 1882 O O . ALA B 1 106 ? -8.078 5.809 -3.99 1 98.88 106 ALA B O 1
ATOM 1883 N N . CYS B 1 107 ? -6.848 3.969 -4.199 1 98.88 107 CYS B N 1
ATOM 1884 C CA . CYS B 1 107 ? -5.918 4.375 -3.152 1 98.88 107 CYS B CA 1
ATOM 1885 C C . CYS B 1 107 ? -5.223 5.68 -3.516 1 98.88 107 CYS B C 1
ATOM 1887 O O . CYS B 1 107 ? -5.145 6.598 -2.695 1 98.88 107 CYS B O 1
ATOM 1889 N N . ARG B 1 108 ? -4.738 5.73 -4.734 1 98.88 108 ARG B N 1
ATOM 1890 C CA . ARG B 1 108 ? -4.082 6.945 -5.211 1 98.88 108 ARG B CA 1
ATOM 1891 C C . ARG B 1 108 ? -5.051 8.125 -5.211 1 98.88 108 ARG B C 1
ATOM 1893 O O . ARG B 1 108 ? -4.695 9.219 -4.766 1 98.88 108 ARG B O 1
ATOM 1900 N N . TYR B 1 109 ? -6.234 7.887 -5.699 1 98.81 109 TYR B N 1
ATOM 1901 C CA . TYR B 1 109 ? -7.262 8.922 -5.715 1 98.81 109 TYR B CA 1
ATOM 1902 C C . TYR B 1 109 ? -7.5 9.477 -4.312 1 98.81 109 TYR B C 1
ATOM 1904 O O . TYR B 1 109 ? -7.516 10.688 -4.109 1 98.81 109 TYR B O 1
ATOM 1912 N N . ILE B 1 110 ? -7.68 8.594 -3.363 1 98.81 110 ILE B N 1
ATOM 1913 C CA . ILE B 1 110 ? -8.031 8.969 -1.998 1 98.81 110 ILE B CA 1
ATOM 1914 C C . ILE B 1 110 ? -6.918 9.836 -1.397 1 98.81 110 ILE B C 1
ATOM 1916 O O . ILE B 1 110 ? -7.18 10.93 -0.902 1 98.81 110 ILE B O 1
ATOM 1920 N N . ILE B 1 111 ? -5.707 9.406 -1.498 1 98.75 111 ILE B N 1
ATOM 1921 C CA . ILE B 1 111 ? -4.637 10.141 -0.842 1 98.75 111 ILE B CA 1
ATOM 1922 C C . ILE B 1 111 ? -4.43 11.484 -1.546 1 98.75 111 ILE B C 1
ATOM 1924 O O . ILE B 1 111 ? -4.184 12.5 -0.896 1 98.75 111 ILE B O 1
ATOM 1928 N N . ASP B 1 112 ? -4.555 11.484 -2.871 1 98.5 112 ASP B N 1
ATOM 1929 C CA . ASP B 1 112 ? -4.418 12.742 -3.6 1 98.5 112 ASP B CA 1
ATOM 1930 C C . ASP B 1 112 ? -5.469 13.75 -3.154 1 98.5 112 ASP B C 1
ATOM 1932 O O . ASP B 1 112 ? -5.152 14.922 -2.922 1 98.5 112 ASP B O 1
ATOM 1936 N N . ARG B 1 113 ? -6.664 13.305 -3.061 1 98.38 113 ARG B N 1
ATOM 1937 C CA . ARG B 1 113 ? -7.758 14.188 -2.674 1 98.38 113 ARG B CA 1
ATOM 1938 C C . ARG B 1 113 ? -7.617 14.633 -1.222 1 98.38 113 ARG B C 1
ATOM 1940 O O . ARG B 1 113 ? -7.887 15.789 -0.89 1 98.38 113 ARG B O 1
ATOM 1947 N N . ILE B 1 114 ? -7.23 13.711 -0.355 1 97.75 114 ILE B N 1
ATOM 1948 C CA . ILE B 1 114 ? -7.047 14.031 1.057 1 97.75 114 ILE B CA 1
ATOM 1949 C C . ILE B 1 114 ? -6.004 15.133 1.204 1 97.75 114 ILE B C 1
ATOM 1951 O O . ILE B 1 114 ? -6.227 16.125 1.909 1 97.75 114 ILE B O 1
ATOM 1955 N N . LYS B 1 115 ? -4.91 14.984 0.498 1 96.81 115 LYS B N 1
ATOM 1956 C CA . LYS B 1 115 ? -3.836 15.969 0.601 1 96.81 115 LYS B CA 1
ATOM 1957 C C . LYS B 1 115 ? -4.242 17.297 -0.028 1 96.81 115 LYS B C 1
ATOM 1959 O O . LYS B 1 115 ? -3.746 18.359 0.366 1 96.81 115 LYS B O 1
ATOM 1964 N N . GLU B 1 116 ? -5.145 17.203 -0.884 1 96.12 116 GLU B N 1
ATOM 1965 C CA . GLU B 1 116 ? -5.566 18.391 -1.619 1 96.12 116 GLU B CA 1
ATOM 1966 C C . GLU B 1 116 ? -6.605 19.188 -0.836 1 96.12 116 GLU B C 1
ATOM 1968 O O . GLU B 1 116 ? -6.586 20.422 -0.836 1 96.12 116 GLU B O 1
ATOM 1973 N N . THR B 1 117 ? -7.52 18.516 -0.132 1 96.69 117 THR B N 1
ATOM 1974 C CA . THR B 1 117 ? -8.727 19.25 0.231 1 96.69 117 THR B CA 1
ATOM 1975 C C . THR B 1 117 ? -8.992 19.141 1.731 1 96.69 117 THR B C 1
ATOM 1977 O O . THR B 1 117 ? -9.758 19.938 2.287 1 96.69 117 THR B O 1
ATOM 1980 N N . VAL B 1 118 ? -8.562 18.109 2.398 1 97.31 118 VAL B N 1
ATOM 1981 C CA . VAL B 1 118 ? -8.875 17.922 3.812 1 97.31 118 VAL B CA 1
ATOM 1982 C C . VAL B 1 118 ? -8.109 18.953 4.648 1 97.31 118 VAL B C 1
ATOM 1984 O O . VAL B 1 118 ? -6.902 19.125 4.473 1 97.31 118 VAL B O 1
ATOM 1987 N N . PRO B 1 119 ? -8.664 19.672 5.52 1 96.62 119 PRO B N 1
ATOM 1988 C CA . PRO B 1 119 ? -8.023 20.75 6.273 1 96.62 119 PRO B CA 1
ATOM 1989 C C . PRO B 1 119 ? -7.086 20.219 7.363 1 96.62 119 PRO B C 1
ATOM 1991 O O . PRO B 1 119 ? -7.375 20.375 8.555 1 96.62 119 PRO B O 1
ATOM 1994 N N . ILE B 1 120 ? -6.043 19.703 7.074 1 96.56 120 ILE B N 1
ATOM 1995 C CA . ILE B 1 120 ? -4.922 19.266 7.902 1 96.56 120 ILE B CA 1
ATOM 1996 C C . ILE B 1 120 ? -3.658 20.031 7.496 1 96.56 120 ILE B C 1
ATOM 1998 O O . ILE B 1 120 ? -3.381 20.188 6.309 1 96.56 120 ILE B O 1
ATOM 2002 N N . TRP B 1 121 ? -2.934 20.516 8.461 1 94.56 121 TRP B N 1
ATOM 2003 C CA . TRP B 1 121 ? -1.701 21.25 8.18 1 94.56 121 TRP B CA 1
ATOM 2004 C C . TRP B 1 121 ? -0.579 20.797 9.109 1 94.56 121 TRP B C 1
ATOM 2006 O O . TRP B 1 121 ? -0.795 19.984 10 1 94.56 121 TRP B O 1
ATOM 2016 N N . LYS B 1 122 ? 0.573 21.203 8.727 1 94.31 122 LYS B N 1
ATOM 2017 C CA . LYS B 1 122 ? 1.708 20.797 9.562 1 94.31 122 LYS B CA 1
ATOM 2018 C C . LYS B 1 122 ? 2.66 21.969 9.781 1 94.31 122 LYS B C 1
ATOM 2020 O O . LYS B 1 122 ? 2.814 22.828 8.906 1 94.31 122 LYS B O 1
ATOM 2025 N N . ASP B 1 123 ? 3.172 21.953 10.922 1 93.5 123 ASP B N 1
ATOM 2026 C CA . ASP B 1 123 ? 4.328 22.781 11.25 1 93.5 123 ASP B CA 1
ATOM 2027 C C . ASP B 1 123 ? 5.617 21.969 11.203 1 93.5 123 ASP B C 1
ATOM 2029 O O . ASP B 1 123 ? 5.746 20.953 11.883 1 93.5 123 ASP B O 1
ATOM 2033 N N . GLU B 1 124 ? 6.535 22.484 10.406 1 93.88 124 GLU B N 1
ATOM 2034 C CA . GLU B 1 124 ? 7.812 21.781 10.273 1 93.88 124 GLU B CA 1
ATOM 2035 C C . GLU B 1 124 ? 8.898 22.469 11.102 1 93.88 124 GLU B C 1
ATOM 2037 O O . GLU B 1 124 ? 9.016 23.688 11.102 1 93.88 124 GLU B O 1
ATOM 2042 N N . TYR B 1 125 ? 9.586 21.672 11.766 1 94.62 125 TYR B N 1
ATOM 2043 C CA . TYR B 1 125 ? 10.719 22.141 12.547 1 94.62 125 TYR B CA 1
ATOM 2044 C C . TYR B 1 125 ? 12.039 21.641 11.961 1 94.62 125 TYR B C 1
ATOM 2046 O O . TYR B 1 125 ? 12.211 20.438 11.766 1 94.62 125 TYR B O 1
ATOM 2054 N N . TYR B 1 126 ? 12.977 22.594 11.805 1 92.81 126 TYR B N 1
ATOM 2055 C CA . TYR B 1 126 ? 14.227 22.266 11.133 1 92.81 126 TYR B CA 1
ATOM 2056 C C . TYR B 1 126 ? 15.375 22.156 12.133 1 92.81 126 TYR B C 1
ATOM 2058 O O . TYR B 1 126 ? 15.289 22.688 13.242 1 92.81 126 TYR B O 1
ATOM 2066 N N . SER B 1 127 ? 16.344 21.484 11.719 1 91.75 127 SER B N 1
ATOM 2067 C CA . SER B 1 127 ? 17.469 21.203 12.609 1 91.75 127 SER B CA 1
ATOM 2068 C C . SER B 1 127 ? 18.234 22.484 12.953 1 91.75 127 SER B C 1
ATOM 2070 O O . SER B 1 127 ? 18.938 22.531 13.961 1 91.75 127 SER B O 1
ATOM 2072 N N . ASP B 1 128 ? 18.078 23.438 12.148 1 90.5 128 ASP B N 1
ATOM 2073 C CA . ASP B 1 128 ? 18.781 24.703 12.414 1 90.5 128 ASP B CA 1
ATOM 2074 C C . ASP B 1 128 ? 17.984 25.578 13.383 1 90.5 128 ASP B C 1
ATOM 2076 O O . ASP B 1 128 ? 18.391 26.703 13.68 1 90.5 128 ASP B O 1
ATOM 2080 N N . GLY B 1 129 ? 16.812 25.047 13.82 1 88.75 129 GLY B N 1
ATOM 2081 C CA . GLY B 1 129 ? 16.016 25.75 14.812 1 88.75 129 GLY B CA 1
ATOM 2082 C C . GLY B 1 129 ? 14.875 26.547 14.195 1 88.75 129 GLY B C 1
ATOM 2083 O O . GLY B 1 129 ? 13.984 27.016 14.906 1 88.75 129 GLY B O 1
ATOM 2084 N N . SER B 1 130 ? 14.891 26.641 12.859 1 88.94 130 SER B N 1
ATOM 2085 C CA . SER B 1 130 ? 13.812 27.375 12.188 1 88.94 130 SER B CA 1
ATOM 2086 C C . SER B 1 130 ? 12.562 26.516 12.055 1 88.94 130 SER B C 1
ATOM 2088 O O . SER B 1 130 ? 12.586 25.312 12.367 1 88.94 130 SER B O 1
ATOM 2090 N N . ARG B 1 131 ? 11.445 27.203 11.797 1 87.75 131 ARG B N 1
ATOM 2091 C CA . ARG B 1 131 ? 10.164 26.531 11.648 1 87.75 131 ARG B CA 1
ATOM 2092 C C . ARG B 1 131 ? 9.359 27.141 10.508 1 87.75 131 ARG B C 1
ATOM 2094 O O . ARG B 1 131 ? 9.547 28.297 10.156 1 87.75 131 ARG B O 1
ATOM 2101 N N . ALA B 1 132 ? 8.555 26.297 9.859 1 85.31 132 ALA B N 1
ATOM 2102 C CA . ALA B 1 132 ? 7.668 26.781 8.805 1 85.31 132 ALA B CA 1
ATOM 2103 C C . ALA B 1 132 ? 6.301 26.109 8.898 1 85.31 132 ALA B C 1
ATOM 2105 O O . ALA B 1 132 ? 6.207 24.906 9.18 1 85.31 132 ALA B O 1
ATOM 2106 N N . TRP B 1 133 ? 5.281 26.938 8.766 1 82.25 133 TRP B N 1
ATOM 2107 C CA . TRP B 1 133 ? 3.92 26.438 8.609 1 82.25 133 TRP B CA 1
ATOM 2108 C C . TRP B 1 133 ? 3.633 26.078 7.156 1 82.25 133 TRP B C 1
ATOM 2110 O O . TRP B 1 133 ? 3.824 26.906 6.258 1 82.25 133 TRP B O 1
ATOM 2120 N N . VAL B 1 134 ? 3.279 24.797 6.977 1 78.06 134 VAL B N 1
ATOM 2121 C CA . VAL B 1 134 ? 3.08 24.344 5.602 1 78.06 134 VAL B CA 1
ATOM 2122 C C . VAL B 1 134 ? 1.729 23.641 5.477 1 78.06 134 VAL B C 1
ATOM 2124 O O . VAL B 1 134 ? 1.333 22.875 6.359 1 78.06 134 VAL B O 1
ATOM 2127 N N . LEU B 1 135 ? 0.962 24.094 4.453 1 73.5 135 LEU B N 1
ATOM 2128 C CA . LEU B 1 135 ? -0.246 23.344 4.125 1 73.5 135 LEU B CA 1
ATOM 2129 C C . LEU B 1 135 ? 0.097 21.922 3.689 1 73.5 135 LEU B C 1
ATOM 2131 O O . LEU B 1 135 ? 1.155 21.688 3.102 1 73.5 135 LEU B O 1
ATOM 2135 N N . ASN B 1 136 ? -0.715 20.906 4.188 1 70.56 136 ASN B N 1
ATOM 2136 C CA . ASN B 1 136 ? -0.505 19.484 3.91 1 70.56 136 ASN B CA 1
ATOM 2137 C C . ASN B 1 136 ? -0.352 19.234 2.416 1 70.56 136 ASN B C 1
ATOM 2139 O O . ASN B 1 136 ? 0.08 18.141 2.014 1 70.56 136 ASN B O 1
ATOM 2143 N N . HIS B 1 137 ? -0.585 20.312 1.506 1 60.91 137 HIS B N 1
ATOM 2144 C CA . HIS B 1 137 ? -0.708 20.109 0.067 1 60.91 137 HIS B CA 1
ATOM 2145 C C . HIS B 1 137 ? 0.622 19.688 -0.546 1 60.91 137 HIS B C 1
ATOM 2147 O O . HIS B 1 137 ? 1.687 19.984 -0.002 1 60.91 137 HIS B O 1
ATOM 2153 N N . HIS B 1 138 ? 0.453 18.672 -1.59 1 51.53 138 HIS B N 1
ATOM 2154 C CA . HIS B 1 138 ? 1.453 18 -2.402 1 51.53 138 HIS B CA 1
ATOM 2155 C C . HIS B 1 138 ? 2.379 19 -3.092 1 51.53 138 HIS B C 1
ATOM 2157 O O . HIS B 1 138 ? 1.913 19.906 -3.773 1 51.53 138 HIS B O 1
ATOM 2163 N N . CYS B 1 139 ? 3.416 19.406 -2.623 1 40.56 139 CYS B N 1
ATOM 2164 C CA . CYS B 1 139 ? 4.266 19.984 -3.662 1 40.56 139 CYS B CA 1
ATOM 2165 C C . CYS B 1 139 ? 4.242 19.125 -4.922 1 40.56 139 CYS B C 1
ATOM 2167 O O . CYS B 1 139 ? 3.967 17.922 -4.852 1 40.56 139 CYS B O 1
ATOM 2169 N N . GLY B 1 140 ? 4.34 19.453 -6.305 1 31.62 140 GLY B N 1
ATOM 2170 C CA . GLY B 1 140 ? 4.266 18.75 -7.578 1 31.62 140 GLY B CA 1
ATOM 2171 C C . GLY B 1 140 ? 4.957 17.406 -7.559 1 31.62 140 GLY B C 1
ATOM 2172 O O . GLY B 1 140 ? 5.816 17.156 -6.715 1 31.62 140 GLY B O 1
#

Foldseek 3Di:
DQEEEEADADDVVVVQVVQDDPLFDDKDKDWDFAAQDDPHFGFFKKFKDAPHVQLRVQLVVLLVVLVVVFQFRGKHKYAYGGIDGGGGTGMMIMTTHNDHVSNVVSNVSSVQSSLVPRGMWMWTATPVGDIDTGRSHDPD/DQEEEEADADDVVVVQVVQDDPLFDDKDKDWDFAAQDDPHFGFFKKFKDAPHVQLRVQLVVLLVVLVVVFQFRGKHKYAYGGIDGGGGTGMMIMTTHNDHVSNVVSNVSSVQSSLVPRGMWMWTATPVGDIDTGRSHDDD

Sequence (280 aa):
MIFHITETPIDTAAARLALCQPQSGGYVSFEGWVRDHHAGKAVSHLIYSAYLGMAEREGTRIISEAKAQFDIDAAACMHRIGALQIGELAVWVGVAAGHRGDAFAACRYIIDRIKETVPIWKDEYYSDGSRAWVLNHHCGMIFHITETPIDTAAARLALCQPQSGGYVSFEGWVRDHHAGKAVSHLIYSAYLGMAEREGTRIISEAKAQFDIDAAACMHRIGALQIGELAVWVGVAAGHRGDAFAACRYIIDRIKETVPIWKDEYYSDGSRAWVLNHHCG

Nearest PDB structures (foldseek):
  6jbz-assembly1_C  TM=9.481E-01  e=1.847E-16  Mycobacterium tuberculosis
  2q5w-assembly1_E  TM=9.540E-01  e=4.764E-16  Staphylococcus aureus
  2qie-assembly2_H  TM=9.651E-01  e=8.960E-16  Staphylococcus aureus
  6jc0-assembly1_D  TM=9.479E-01  e=1.582E-15  Mycolicibacterium smegmatis MC2 155
  4ap8-assembly1_A  TM=9.710E-01  e=1.744E-14  Homo sapiens

Secondary structure (DSSP, 8-state):
--EEEESS---HHHHHHHH--TT--EEEEEEEE--SEETTEEEEEEEEEE-HHHHHHHHHHHHHHHHHHS-EEEEEEEEE-EEEETT-EEEEEEEEESSHHHHHHHHHHHHHHHHHHS-EEEEEEETTS-EEEEES----/--EEEESS---HHHHHHHH--TT--EEEEEEEE--SEETTEEEEEEEEEE-HHHHHHHHHHHHHHHHHHS-EEEEEEEEE-EEEETT-EEEEEEEEESSHHHHHHHHHHHHHHHHHHS-EEEEEEETTS-EEEEES----

Solvent-accessible surface area (backbone atoms only — not comparable to full-atom values): 13938 Å² total; per-residue (Å²): 128,48,29,44,78,38,77,56,87,78,56,61,68,62,53,51,59,74,43,66,46,53,66,24,25,12,34,23,34,41,35,35,27,33,33,39,53,55,96,91,35,50,36,54,36,35,35,32,46,62,50,60,76,61,24,41,52,47,39,34,50,46,52,52,51,37,54,72,73,31,72,49,77,34,61,38,36,39,37,42,36,43,78,42,49,61,56,36,71,39,33,40,35,41,17,20,1,59,39,55,67,38,9,48,51,35,40,53,50,44,54,53,48,44,36,66,66,34,55,42,35,33,36,41,30,29,68,88,72,49,71,46,83,40,69,54,48,73,74,133,130,50,29,46,80,38,77,55,87,77,56,63,67,63,55,51,58,72,43,66,46,54,66,26,25,12,35,20,34,42,34,33,27,33,33,38,52,55,94,93,36,51,37,54,35,35,35,32,47,62,48,60,73,60,25,39,53,46,38,34,49,46,52,52,49,38,52,72,73,33,73,48,76,35,62,39,35,39,36,42,34,42,79,40,48,62,56,37,71,39,33,41,35,41,17,21,2,58,41,55,67,37,8,50,52,37,40,52,51,44,52,53,48,43,35,67,66,35,54,41,34,33,35,40,30,29,70,88,71,49,70,46,83,39,69,55,50,72,71,135

InterPro domains:
  IPR003448 Molybdopterin biosynthesis MoaE [PF02391] (5-116)
  IPR003448 Molybdopterin biosynthesis MoaE [cd00756] (10-134)
  IPR036563 Molybdopterin biosynthesis MoaE subunit superfamily [G3DSA:3.90.1170.40] (1-140)
  IPR036563 Molybdopterin biosynthesis MoaE subunit superfamily [SSF54690] (3-137)

pLDDT: mean 94.48, std 9.97, range [31.62, 98.94]

Radius of gyration: 19.26 Å; Cα contacts (8 Å, |Δi|>4): 670; chains: 2; bounding box: 38×58×37 Å